Protein AF-0000000085074221 (afdb_homodimer)

Radius of gyration: 28.64 Å; Cα contacts (8 Å, |Δi|>4): 394; chains: 2; bounding box: 50×89×55 Å

Solvent-accessible surface area (backbone atoms only — not comparable to full-atom values): 20482 Å² total; per-residue (Å²): 114,68,69,55,47,44,55,43,38,50,44,45,32,27,64,68,57,41,39,60,82,81,56,76,67,64,79,72,64,76,73,69,67,70,70,65,61,63,64,66,71,70,66,68,81,71,77,74,68,78,68,67,69,50,73,67,48,58,53,42,51,50,51,35,51,52,38,49,50,50,41,52,52,51,51,53,50,47,43,49,49,47,48,40,36,47,51,46,51,50,52,51,49,48,49,41,25,59,41,62,26,32,48,74,44,53,90,50,96,46,37,38,36,37,29,45,74,54,46,90,45,91,70,32,35,43,39,32,36,57,41,70,45,96,84,66,46,80,41,76,41,72,48,84,80,25,57,54,40,73,34,89,82,34,48,60,49,73,66,59,74,64,59,49,26,49,40,47,22,51,48,48,46,53,34,47,53,53,49,60,67,72,103,118,67,68,55,47,45,55,43,38,49,43,44,32,27,64,68,56,40,40,59,82,80,55,76,65,66,78,72,65,74,73,69,66,69,72,66,60,64,64,66,70,71,66,68,83,72,76,74,69,78,68,70,68,50,73,66,46,57,53,42,51,50,52,37,51,52,39,52,50,49,40,53,51,51,52,52,49,48,45,50,49,48,50,40,37,47,52,48,52,49,51,50,50,49,49,41,24,60,41,63,25,33,47,74,45,53,90,50,99,46,37,38,37,37,29,45,74,56,45,92,46,93,70,31,36,42,39,33,34,58,41,70,46,98,85,67,46,81,42,74,44,71,48,85,78,26,58,53,42,71,33,90,83,34,48,59,49,72,66,60,71,65,59,49,27,50,40,48,23,52,47,49,46,53,35,46,54,53,50,61,69,72,101

Secondary structure (DSSP, 8-state):
-HHHHHHHHHHHHHHTTSS-TTS--------THHHHHHHHTTSS----------HHHHHHHHHHHHHHHHHHHHHHHHHHHHHHHHHHHHHHHHHHHHHH-EEEEESSSSEEEEEETT-SSTT-EEEEEEEE-TTS-EEEEE-TT-GGGGSTTTHHHHHS---HHHHHHHHHHHHHHHHHHH-/-HHHHHHHHHHHHHHTTSS-TTS--------THHHHHHHHTTSS----------HHHHHHHHHHHHHHHHHHHHHHHHHHHHHHHHHHHHHHHHHHHHHH-EEEEESSSSEEEEEETT-SSTT-EEEEEEEE-TTS-EEEEE-TT-GGGGSTTTHHHHHS---HHHHHHHHHHHHHHHHHHH-

Organism: Oikopleura dioica (NCBI:txid34765)

Nearest PDB structures (foldseek):
  7b1h-assembly2_E  TM=8.022E-01  e=2.244E-06  Homo sapiens
  4dzo-assembly1_A  TM=7.896E-01  e=8.841E-06  Homo sapiens
  7b1j-assembly1_B  TM=8.383E-01  e=2.037E-05  Homo sapiens
  7b1j-assembly1_A  TM=8.513E-01  e=4.421E-05  Homo sapiens
  7b1h-assembly1_A  TM=8.502E-01  e=6.711E-05  Homo sapiens

Foldseek 3Di:
DVLVVLVVLLVLCVVLVNDPPPPCPPPPPVPPPPPPPVPPPPPDDPPPPCPVCDPVNVVVVVVVVVVNVVVVVVVVVSSVVSNVVSVVVVVVQVCCCVVVQWRWGDPDPFKIWTDGVLDPDPQQIKMWGWDQDPVRDTDIDTDPPGVLCVDPPLVVLVVPPDDPVSSSVSSNVVSVVVSVVVD/DVLVVLVVLLVLCVVLVNDPPPPCPPPPPVPPPPPPPVPPPPPDDPPPPCPVCDPVNVVVVVVVVVVNVVVVVVVVVSSVVSNVVSVVVVVVQVCCCVVVQWRWGDPDPFKIWTDGVLDPDPQQIKMWGWDQDPVRDTDIDTDPPGVLCVDPPLVVLVVVPDDPVSSSVSSNVVSVVVSVVVD

InterPro domains:
  IPR008672 Spindle assembly checkpoint component Mad1 [PTHR23168] (40-136)

Sequence (366 aa):
MKNEELTSEIEKMRLLGAVQEHDNVLSYRMNPSFGRRKRAREENSSEEADNVEAPVDKELKKKLHESNKKIYELEKTNAKIISCVGEKINNFRDAVNEVLGFKVSTNDYNTFNFMSLYAQSSEDVIRFQRQTNEEGERVFEMDPNSKVFQRPGLASVLQECGNLPTIMSKTTIALSTEDTIMLMKNEELTSEIEKMRLLGAVQEHDNVLSYRMNPSFGRRKRAREENSSEEADNVEAPVDKELKKKLHESNKKIYELEKTNAKIISCVGEKINNFRDAVNEVLGFKVSTNDYNTFNFMSLYAQSSEDVIRFQRQTNEEGERVFEMDPNSKVFQRPGLASVLQECGNLPTIMSKTTIALSTEDTIML

Structure (mmCIF, N/CA/C/O backbone):
data_AF-0000000085074221-model_v1
#
loop_
_entity.id
_entity.type
_entity.pdbx_description
1 polymer 'Non-structural maintenance of chromosomes element 4'
#
loop_
_atom_site.group_PDB
_atom_site.id
_atom_site.type_symbol
_atom_site.label_atom_id
_atom_site.label_alt_id
_atom_site.label_comp_id
_atom_site.label_asym_id
_atom_site.label_entity_id
_atom_site.label_seq_id
_atom_site.pdbx_PDB_ins_code
_atom_site.Cartn_x
_atom_site.Cartn_y
_atom_site.Cartn_z
_atom_site.occupancy
_atom_site.B_iso_or_equiv
_atom_site.auth_seq_id
_atom_site.auth_comp_id
_atom_site.auth_asym_id
_atom_site.auth_atom_id
_atom_site.pdbx_PDB_model_num
ATOM 1 N N . MET A 1 1 ? -18.516 15.703 16.516 1 32.62 1 MET A N 1
ATOM 2 C CA . MET A 1 1 ? -18.578 14.586 15.57 1 32.62 1 MET A CA 1
ATOM 3 C C . MET A 1 1 ? -17.391 14.609 14.625 1 32.62 1 MET A C 1
ATOM 5 O O . MET A 1 1 ? -16.781 13.57 14.352 1 32.62 1 MET A O 1
ATOM 9 N N . LYS A 1 2 ? -17.016 15.812 14.258 1 38.59 2 LYS A N 1
ATOM 10 C CA . LYS A 1 2 ? -16 15.992 13.219 1 38.59 2 LYS A CA 1
ATOM 11 C C . LYS A 1 2 ? -14.602 15.727 13.758 1 38.59 2 LYS A C 1
ATOM 13 O O . LYS A 1 2 ? -13.805 15.031 13.117 1 38.59 2 LYS A O 1
ATOM 18 N N . ASN A 1 3 ? -14.297 16.156 15.016 1 39.56 3 ASN A N 1
ATOM 19 C CA . ASN A 1 3 ? -13.016 15.93 15.68 1 39.56 3 ASN A CA 1
ATOM 20 C C . ASN A 1 3 ? -12.758 14.445 15.906 1 39.56 3 ASN A C 1
ATOM 22 O O . ASN A 1 3 ? -11.625 13.984 15.789 1 39.56 3 ASN A O 1
ATOM 26 N N . GLU A 1 4 ? -13.734 13.852 16.125 1 42.06 4 GLU A N 1
ATOM 27 C CA . GLU A 1 4 ? -13.68 12.414 16.359 1 42.06 4 GLU A CA 1
ATOM 28 C C . GLU A 1 4 ? -13.258 11.664 15.102 1 42.06 4 GLU A C 1
ATOM 30 O O . GLU A 1 4 ? -12.516 10.68 15.18 1 42.06 4 GLU A O 1
ATOM 35 N N . GLU A 1 5 ? -13.633 12.242 14.148 1 42.22 5 GLU A N 1
ATOM 36 C CA . GLU A 1 5 ? -13.383 11.57 12.875 1 42.22 5 GLU A CA 1
ATOM 37 C C . GLU A 1 5 ? -11.922 11.68 12.469 1 42.22 5 GLU A C 1
ATOM 39 O O . GLU A 1 5 ? -11.328 10.703 12.008 1 42.22 5 GLU A O 1
ATOM 44 N N . LEU A 1 6 ? -11.391 12.805 12.773 1 44.44 6 LEU A N 1
ATOM 45 C CA . LEU A 1 6 ? -9.977 12.969 12.469 1 44.44 6 LEU A CA 1
ATOM 46 C C . LEU A 1 6 ? -9.117 12.078 13.367 1 44.44 6 LEU A C 1
ATOM 48 O O . LEU A 1 6 ? -8.148 11.477 12.906 1 44.44 6 LEU A O 1
ATOM 52 N N . THR A 1 7 ? -9.43 12.102 14.648 1 45.28 7 THR A N 1
ATOM 53 C CA . THR A 1 7 ? -8.742 11.219 15.586 1 45.28 7 THR A CA 1
ATOM 54 C C . THR A 1 7 ? -8.852 9.766 15.125 1 45.28 7 THR A C 1
ATOM 56 O O . THR A 1 7 ? -7.875 9.016 15.188 1 45.28 7 THR A O 1
ATOM 59 N N . SER A 1 8 ? -9.953 9.578 14.633 1 45.94 8 SER A N 1
ATOM 60 C CA . SER A 1 8 ? -10.195 8.219 14.164 1 45.94 8 SER A CA 1
ATOM 61 C C . SER A 1 8 ? -9.359 7.906 12.93 1 45.94 8 SER A C 1
ATOM 63 O O . SER A 1 8 ? -8.812 6.809 12.805 1 45.94 8 SER A O 1
ATOM 65 N N . GLU A 1 9 ? -9.352 8.82 12.141 1 46.88 9 GLU A N 1
ATOM 66 C CA . GLU A 1 9 ? -8.586 8.602 10.914 1 46.88 9 GLU A CA 1
ATOM 67 C C . GLU A 1 9 ? -7.09 8.531 11.203 1 46.88 9 GLU A C 1
ATOM 69 O O . GLU A 1 9 ? -6.375 7.719 10.609 1 46.88 9 GLU A O 1
ATOM 74 N N . ILE A 1 10 ? -6.582 9.305 12.117 1 48.56 10 ILE A N 1
ATOM 75 C CA . ILE A 1 10 ? -5.219 9.188 12.625 1 48.56 10 ILE A CA 1
ATOM 76 C C . ILE A 1 10 ? -5.027 7.809 13.266 1 48.56 10 ILE A C 1
ATOM 78 O O . ILE A 1 10 ? -3.994 7.164 13.062 1 48.56 10 ILE A O 1
ATOM 82 N N . GLU A 1 11 ? -6.098 7.508 13.914 1 48.62 11 GLU A N 1
ATOM 83 C CA . GLU A 1 11 ? -6.066 6.18 14.523 1 48.62 11 GLU A CA 1
ATOM 84 C C . GLU A 1 11 ? -6.008 5.086 13.461 1 48.62 11 GLU A C 1
ATOM 86 O O . GLU A 1 11 ? -5.293 4.098 13.617 1 48.62 11 GLU A O 1
ATOM 91 N N . LYS A 1 12 ? -6.824 5.398 12.484 1 48.91 12 LYS A N 1
ATOM 92 C CA . LYS A 1 12 ? -6.801 4.441 11.383 1 48.91 12 LYS A CA 1
ATOM 93 C C . LYS A 1 12 ? -5.434 4.418 10.711 1 48.91 12 LYS A C 1
ATOM 95 O O . LYS A 1 12 ? -4.918 3.348 10.375 1 48.91 12 LYS A O 1
ATOM 100 N N . MET A 1 13 ? -4.93 5.48 10.531 1 53.5 13 MET A N 1
ATOM 101 C CA . MET A 1 13 ? -3.578 5.551 9.977 1 53.5 13 MET A CA 1
ATOM 102 C C . MET A 1 13 ? -2.568 4.926 10.938 1 53.5 13 MET A C 1
ATOM 104 O O . MET A 1 13 ? -1.577 4.336 10.5 1 53.5 13 MET A O 1
ATOM 108 N N . ARG A 1 14 ? -2.877 5.156 12.258 1 49 14 ARG A N 1
ATOM 109 C CA . ARG A 1 14 ? -2.111 4.453 13.281 1 49 14 ARG A CA 1
ATOM 110 C C . ARG A 1 14 ? -2.254 2.943 13.133 1 49 14 ARG A C 1
ATOM 112 O O . ARG A 1 14 ? -1.273 2.207 13.266 1 49 14 ARG A O 1
ATOM 119 N N . LEU A 1 15 ? -3.475 2.711 12.906 1 49.62 15 LEU A N 1
ATOM 120 C CA . LEU A 1 15 ? -3.766 1.289 12.766 1 49.62 15 LEU A CA 1
ATOM 121 C C . LEU A 1 15 ? -3.143 0.727 11.492 1 49.62 15 LEU A C 1
ATOM 123 O O . LEU A 1 15 ? -2.736 -0.436 11.461 1 49.62 15 LEU A O 1
ATOM 127 N N . LEU A 1 16 ? -3.201 1.562 10.57 1 48.25 16 LEU A N 1
ATOM 128 C CA . LEU A 1 16 ? -2.561 1.133 9.328 1 48.25 16 LEU A CA 1
ATOM 129 C C . LEU A 1 16 ? -1.041 1.159 9.469 1 48.25 16 LEU A C 1
ATOM 131 O O . LEU A 1 16 ? -0.326 0.687 8.578 1 48.25 16 LEU A O 1
ATOM 135 N N . GLY A 1 17 ? -0.548 1.451 10.773 1 45.12 17 GLY A N 1
ATOM 136 C CA . GLY A 1 17 ? 0.865 1.495 11.117 1 45.12 17 GLY A CA 1
ATOM 137 C C . GLY A 1 17 ? 1.567 2.732 10.594 1 45.12 17 GLY A C 1
ATOM 138 O O . GLY A 1 17 ? 2.799 2.791 10.57 1 45.12 17 GLY A O 1
ATOM 139 N N . ALA A 1 18 ? 0.948 3.551 9.953 1 44.16 18 ALA A N 1
ATOM 140 C CA . ALA A 1 18 ? 1.545 4.742 9.359 1 44.16 18 ALA A CA 1
ATOM 141 C C . ALA A 1 18 ? 1.879 5.777 10.43 1 44.16 18 ALA A C 1
ATOM 143 O O . ALA A 1 18 ? 2.84 6.539 10.289 1 44.16 18 ALA A O 1
ATOM 144 N N . VAL A 1 19 ? 1.149 5.906 11.469 1 42.47 19 VAL A N 1
ATOM 145 C CA . VAL A 1 19 ? 1.409 6.855 12.547 1 42.47 19 VAL A CA 1
ATOM 146 C C . VAL A 1 19 ? 1.62 6.102 13.859 1 42.47 19 VAL A C 1
ATOM 148 O O . VAL A 1 19 ? 0.769 5.309 14.273 1 42.47 19 VAL A O 1
ATOM 151 N N . GLN A 1 20 ? 2.832 5.949 14.242 1 39.03 20 GLN A N 1
ATOM 152 C CA . GLN A 1 20 ? 3.139 5.328 15.523 1 39.03 20 GLN A CA 1
ATOM 153 C C . GLN A 1 20 ? 2.617 6.18 16.688 1 39.03 20 GLN A C 1
ATOM 155 O O . GLN A 1 20 ? 2.418 7.387 16.531 1 39.03 20 GLN A O 1
ATOM 160 N N . GLU A 1 21 ? 2.293 5.402 17.703 1 38.22 21 GLU A N 1
ATOM 161 C CA . GLU A 1 21 ? 1.817 5.934 18.969 1 38.22 21 GLU A CA 1
ATOM 162 C C . GLU A 1 21 ? 2.662 7.117 19.438 1 38.22 21 GLU A C 1
ATOM 164 O O . GLU A 1 21 ? 2.143 8.062 20.031 1 38.22 21 GLU A O 1
ATOM 169 N N . HIS A 1 22 ? 3.947 6.957 19.344 1 34.97 22 HIS A N 1
ATOM 170 C CA . HIS A 1 22 ? 4.73 7.961 20.047 1 34.97 22 HIS A CA 1
ATOM 171 C C . HIS A 1 22 ? 4.648 9.32 19.359 1 34.97 22 HIS A C 1
ATOM 173 O O . HIS A 1 22 ? 5.254 10.289 19.812 1 34.97 22 HIS A O 1
ATOM 179 N N . ASP A 1 23 ? 4.234 9.273 18.156 1 35.28 23 ASP A N 1
ATOM 180 C CA . ASP A 1 23 ? 4.16 10.609 17.578 1 35.28 23 ASP A CA 1
ATOM 181 C C . ASP A 1 23 ? 3.109 11.453 18.281 1 35.28 23 ASP A C 1
ATOM 183 O O . ASP A 1 23 ? 1.971 11.023 18.469 1 35.28 23 ASP A O 1
ATOM 187 N N . ASN A 1 24 ? 3.496 12.312 19.219 1 32.28 24 ASN A N 1
ATOM 188 C CA . ASN A 1 24 ? 2.715 13.305 19.953 1 32.28 24 ASN A CA 1
ATOM 189 C C . ASN A 1 24 ? 1.542 13.812 19.125 1 32.28 24 ASN A C 1
ATOM 191 O O . ASN A 1 24 ? 1.723 14.648 18.234 1 32.28 24 ASN A O 1
ATOM 195 N N . VAL A 1 25 ? 0.707 12.984 18.688 1 36.12 25 VAL A N 1
ATOM 196 C CA . VAL A 1 25 ? -0.561 13.531 18.219 1 36.12 25 VAL A CA 1
ATOM 197 C C . VAL A 1 25 ? -0.979 14.703 19.094 1 36.12 25 VAL A C 1
ATOM 199 O O . VAL A 1 25 ? -1.283 14.523 20.281 1 36.12 25 VAL A O 1
ATOM 202 N N . LEU A 1 26 ? -0.376 15.781 19.016 1 34.44 26 LEU A N 1
ATOM 203 C CA . LEU A 1 26 ? -1.044 16.938 19.609 1 34.44 26 LEU A CA 1
ATOM 204 C C . LEU A 1 26 ? -2.557 16.75 19.609 1 34.44 26 LEU A C 1
ATOM 206 O O . LEU A 1 26 ? -3.139 16.344 18.594 1 34.44 26 LEU A O 1
ATOM 210 N N . SER A 1 27 ? -3.123 16.297 20.688 1 34.75 27 SER A N 1
ATOM 211 C CA . SER A 1 27 ? -4.543 16.547 20.891 1 34.75 27 SER A CA 1
ATOM 212 C C . SER A 1 27 ? -4.996 17.797 20.141 1 34.75 27 SER A C 1
ATOM 214 O O . SER A 1 27 ? -4.66 18.922 20.516 1 34.75 27 SER A O 1
ATOM 216 N N . TYR A 1 28 ? -4.891 17.781 18.906 1 36.06 28 TYR A N 1
ATOM 217 C CA . TYR A 1 28 ? -5.523 18.844 18.141 1 36.06 28 TYR A CA 1
ATOM 218 C C . TYR A 1 28 ? -6.953 19.094 18.625 1 36.06 28 TYR A C 1
ATOM 220 O O . TYR A 1 28 ? -7.875 18.375 18.219 1 36.06 28 TYR A O 1
ATOM 228 N N . ARG A 1 29 ? -7.117 19.328 19.875 1 33.25 29 ARG A N 1
ATOM 229 C CA . ARG A 1 29 ? -8.414 19.891 20.234 1 33.25 29 ARG A CA 1
ATOM 230 C C . ARG A 1 29 ? -8.703 21.156 19.422 1 33.25 29 ARG A C 1
ATOM 232 O O . ARG A 1 29 ? -7.93 22.125 19.469 1 33.25 29 ARG A O 1
ATOM 239 N N . MET A 1 30 ? -9.125 21.031 18.188 1 34.44 30 MET A N 1
ATOM 240 C CA . MET A 1 30 ? -9.703 22.25 17.625 1 34.44 30 MET A CA 1
ATOM 241 C C . MET A 1 30 ? -10.359 23.094 18.703 1 34.44 30 MET A C 1
ATOM 243 O O . MET A 1 30 ? -11.211 22.609 19.453 1 34.44 30 MET A O 1
ATOM 247 N N . ASN A 1 31 ? -9.844 23.969 19.344 1 32.59 31 ASN A N 1
ATOM 248 C CA . ASN A 1 31 ? -10.484 24.906 20.25 1 32.59 31 ASN A CA 1
ATOM 249 C C . ASN A 1 31 ? -11.758 25.5 19.656 1 32.59 31 ASN A C 1
ATOM 251 O O . ASN A 1 31 ? -11.703 26.266 18.703 1 32.59 31 ASN A O 1
ATOM 255 N N . PRO A 1 32 ? -12.922 24.906 19.75 1 32.66 32 PRO A N 1
ATOM 256 C CA . PRO A 1 32 ? -14.211 25.484 19.359 1 32.66 32 PRO A CA 1
ATOM 257 C C . PRO A 1 32 ? -14.383 26.922 19.859 1 32.66 32 PRO A C 1
ATOM 259 O O . PRO A 1 32 ? -15.391 27.562 19.547 1 32.66 32 PRO A O 1
ATOM 262 N N . SER A 1 33 ? -13.695 27.344 20.828 1 33.31 33 SER A N 1
ATOM 263 C CA . SER A 1 33 ? -14.07 28.578 21.5 1 33.31 33 SER A CA 1
ATOM 264 C C . SER A 1 33 ? -13.984 29.766 20.547 1 33.31 33 SER A C 1
ATOM 266 O O . SER A 1 33 ? -14.258 30.906 20.953 1 33.31 33 SER A O 1
ATOM 268 N N . PHE A 1 34 ? -13.43 29.688 19.375 1 35 34 PHE A N 1
ATOM 269 C CA . PHE A 1 34 ? -13.344 30.984 18.703 1 35 34 PHE A CA 1
ATOM 270 C C . PHE A 1 34 ? -14.703 31.422 18.188 1 35 34 PHE A C 1
ATOM 272 O O . PHE A 1 34 ? -14.93 32.594 17.938 1 35 34 PHE A O 1
ATOM 279 N N . GLY A 1 35 ? -15.586 30.453 17.812 1 32.97 35 GLY A N 1
ATOM 280 C CA . GLY A 1 35 ? -16.781 30.984 17.203 1 32.97 35 GLY A CA 1
ATOM 281 C C . GLY A 1 35 ? -17.641 31.781 18.172 1 32.97 35 GLY A C 1
ATOM 282 O O . GLY A 1 35 ? -18.297 32.75 17.797 1 32.97 35 GLY A O 1
ATOM 283 N N . ARG A 1 36 ? -17.797 31.156 19.359 1 34.47 36 ARG A N 1
ATOM 284 C CA . ARG A 1 36 ? -18.938 31.641 20.125 1 34.47 36 ARG A CA 1
ATOM 285 C C . ARG A 1 36 ? -18.609 32.938 20.844 1 34.47 36 ARG A C 1
ATOM 287 O O . ARG A 1 36 ? -19.5 33.594 21.406 1 34.47 36 ARG A O 1
ATOM 294 N N . ARG A 1 37 ? -17.344 33.188 20.969 1 34.47 37 ARG A N 1
ATOM 295 C CA . ARG A 1 37 ? -17.219 34.312 21.906 1 34.47 37 ARG A CA 1
ATOM 296 C C . ARG A 1 37 ? -17.5 35.656 21.219 1 34.47 37 ARG A C 1
ATOM 298 O O . ARG A 1 37 ? -17.422 36.688 21.859 1 34.47 37 ARG A O 1
ATOM 305 N N . LYS A 1 38 ? -17.734 35.594 19.906 1 37.16 38 LYS A N 1
ATOM 306 C CA . LYS A 1 38 ? -17.922 36.938 19.391 1 37.16 38 LYS A CA 1
ATOM 307 C C . LYS A 1 38 ? -19.281 37.5 19.828 1 37.16 38 LYS A C 1
ATOM 309 O O . LYS A 1 38 ? -19.5 38.719 19.766 1 37.16 38 LYS A O 1
ATOM 314 N N . ARG A 1 39 ? -20.281 36.594 20.062 1 33.84 39 ARG A N 1
ATOM 315 C CA . ARG A 1 39 ? -21.594 37.25 20.109 1 33.84 39 ARG A CA 1
ATOM 316 C C . ARG A 1 39 ? -21.75 38.062 21.391 1 33.84 39 ARG A C 1
ATOM 318 O O . ARG A 1 39 ? -22.453 39.062 21.422 1 33.84 39 ARG A O 1
ATOM 325 N N . ALA A 1 40 ? -21.188 37.5 22.469 1 34.16 40 ALA A N 1
ATOM 326 C CA . ALA A 1 40 ? -21.781 38 23.703 1 34.16 40 ALA A CA 1
ATOM 327 C C . ALA A 1 40 ? -21.281 39.406 24.016 1 34.16 40 ALA A C 1
ATOM 329 O O . ALA A 1 40 ? -21.953 40.156 24.719 1 34.16 40 ALA A O 1
ATOM 330 N N . ARG A 1 41 ? -20.031 39.656 23.625 1 34.34 41 ARG A N 1
ATOM 331 C CA . ARG A 1 41 ? -19.594 40.906 24.281 1 34.34 41 ARG A CA 1
ATOM 332 C C . ARG A 1 41 ? -20.141 42.125 23.547 1 34.34 41 ARG A C 1
ATOM 334 O O . ARG A 1 41 ? -19.875 43.25 23.938 1 34.34 41 ARG A O 1
ATOM 341 N N . GLU A 1 42 ? -20.828 41.875 22.359 1 37.34 42 GLU A N 1
ATOM 342 C CA . GLU A 1 42 ? -21.25 43.125 21.688 1 37.34 42 GLU A CA 1
ATOM 343 C C . GLU A 1 42 ? -22.281 43.875 22.516 1 37.34 42 GLU A C 1
ATOM 345 O O . GLU A 1 42 ? -22.656 45 22.188 1 37.34 42 GLU A O 1
ATOM 350 N N . GLU A 1 43 ? -23.016 43.094 23.406 1 34.72 43 GLU A N 1
ATOM 351 C CA . GLU A 1 43 ? -24.219 43.844 23.812 1 34.72 43 GLU A CA 1
ATOM 352 C C . GLU A 1 43 ? -23.891 45 24.75 1 34.72 43 GLU A C 1
ATOM 354 O O . GLU A 1 43 ? -24.609 46 24.797 1 34.72 43 GLU A O 1
ATOM 359 N N . ASN A 1 44 ? -23.234 44.656 25.906 1 35.34 44 ASN A N 1
ATOM 360 C CA . ASN A 1 44 ? -23.609 45.562 26.984 1 35.34 44 ASN A CA 1
ATOM 361 C C . ASN A 1 44 ? -22.984 46.969 26.812 1 35.34 44 ASN A C 1
ATOM 363 O O . ASN A 1 44 ? -23.438 47.938 27.422 1 35.34 44 ASN A O 1
ATOM 367 N N . SER A 1 45 ? -21.594 47.125 26.859 1 35.34 45 SER A N 1
ATOM 368 C CA . SER A 1 45 ? -21.125 48.375 27.453 1 35.34 45 SER A CA 1
ATOM 369 C C . SER A 1 45 ? -21.359 49.531 26.5 1 35.34 45 SER A C 1
ATOM 371 O O . SER A 1 45 ? -20.828 49.562 25.391 1 35.34 45 SER A O 1
ATOM 373 N N . SER A 1 46 ? -22.5 50.156 26.391 1 36.47 46 SER A N 1
ATOM 374 C CA . SER A 1 46 ? -22.922 51.438 25.844 1 36.47 46 SER A CA 1
ATOM 375 C C . SER A 1 46 ? -21.891 52.531 26.125 1 36.47 46 SER A C 1
ATOM 377 O O . SER A 1 46 ? -22.062 53.688 25.672 1 36.47 46 SER A O 1
ATOM 379 N N . GLU A 1 47 ? -21.281 52.562 27.391 1 37.88 47 GLU A N 1
ATOM 380 C CA . GLU A 1 47 ? -20.516 53.781 27.594 1 37.88 47 GLU A CA 1
ATOM 381 C C . GLU A 1 47 ? -19.391 53.906 26.578 1 37.88 47 GLU A C 1
ATOM 383 O O . GLU A 1 47 ? -18.547 53 26.453 1 37.88 47 GLU A O 1
ATOM 388 N N . GLU A 1 48 ? -19.578 54.531 25.422 1 38.34 48 GLU A N 1
ATOM 389 C CA . GLU A 1 48 ? -18.766 55.031 24.328 1 38.34 48 GLU A CA 1
ATOM 390 C C . GLU A 1 48 ? -17.453 55.625 24.844 1 38.34 48 GLU A C 1
ATOM 392 O O . GLU A 1 48 ? -17.328 56.844 25.047 1 38.34 48 GLU A O 1
ATOM 397 N N . ALA A 1 49 ? -17 55.406 26.141 1 40.88 49 ALA A N 1
ATOM 398 C CA . ALA A 1 49 ? -15.641 55.938 26.281 1 40.88 49 ALA A CA 1
ATOM 399 C C . ALA A 1 49 ? -14.766 55.5 25.109 1 40.88 49 ALA A C 1
ATOM 401 O O . ALA A 1 49 ? -14.75 54.344 24.719 1 40.88 49 ALA A O 1
ATOM 402 N N . ASP A 1 50 ? -14.664 56.406 24.062 1 39.16 50 ASP A N 1
ATOM 403 C CA . ASP A 1 50 ? -13.711 56.5 22.969 1 39.16 50 ASP A CA 1
ATOM 404 C C . ASP A 1 50 ? -12.383 55.844 23.312 1 39.16 50 ASP A C 1
ATOM 406 O O . ASP A 1 50 ? -11.469 56.5 23.828 1 39.16 50 ASP A O 1
ATOM 410 N N . ASN A 1 51 ? -12.336 55 24.344 1 41.06 51 ASN A N 1
ATOM 411 C CA . ASN A 1 51 ? -11.031 54.344 24.391 1 41.06 51 ASN A CA 1
ATOM 412 C C . ASN A 1 51 ? -10.562 53.938 23 1 41.06 51 ASN A C 1
ATOM 414 O O . ASN A 1 51 ? -11.172 53.062 22.375 1 41.06 51 ASN A O 1
ATOM 418 N N . VAL A 1 52 ? -10.141 54.875 22.109 1 46.22 52 VAL A N 1
ATOM 419 C CA . VAL A 1 52 ? -9.328 54.75 20.906 1 46.22 52 VAL A CA 1
ATOM 420 C C . VAL A 1 52 ? -8.547 53.438 20.922 1 46.22 52 VAL A C 1
ATOM 422 O O . VAL A 1 52 ? -7.66 53.25 21.766 1 46.22 52 VAL A O 1
ATOM 425 N N . GLU A 1 53 ? -9.148 52.312 20.969 1 53.12 53 GLU A N 1
ATOM 426 C CA . GLU A 1 53 ? -8.352 51.125 20.719 1 53.12 53 GLU A CA 1
ATOM 427 C C . GLU A 1 53 ? -7.105 51.469 19.906 1 53.12 53 GLU A C 1
ATOM 429 O O . GLU A 1 53 ? -7.203 52.031 18.812 1 53.12 53 GLU A O 1
ATOM 434 N N . ALA A 1 54 ? -6.09 51.781 20.547 1 59.62 54 ALA A N 1
ATOM 435 C CA . ALA A 1 54 ? -4.82 52.188 19.922 1 59.62 54 ALA A CA 1
ATOM 436 C C . ALA A 1 54 ? -4.57 51.375 18.641 1 59.62 54 ALA A C 1
ATOM 438 O O . ALA A 1 54 ? -5 50.25 18.516 1 59.62 54 ALA A O 1
ATOM 439 N N . PRO A 1 55 ? -4.449 52.094 17.422 1 64.69 55 PRO A N 1
ATOM 440 C CA . PRO A 1 55 ? -4.121 51.531 16.109 1 64.69 55 PRO A CA 1
ATOM 441 C C . PRO A 1 55 ? -3.34 50.219 16.219 1 64.69 55 PRO A C 1
ATOM 443 O O . PRO A 1 55 ? -3.531 49.312 15.414 1 64.69 55 PRO A O 1
ATOM 446 N N . VAL A 1 56 ? -2.559 50.125 17.328 1 68.56 56 VAL A N 1
ATOM 447 C CA . VAL A 1 56 ? -1.719 48.938 17.516 1 68.56 56 VAL A CA 1
ATOM 448 C C . VAL A 1 56 ? -2.592 47.75 17.859 1 68.56 56 VAL A C 1
ATOM 450 O O . VAL A 1 56 ? -2.352 46.625 17.375 1 68.56 56 VAL A O 1
ATOM 453 N N . ASP A 1 57 ? -3.801 48.062 18.5 1 75.12 57 ASP A N 1
ATOM 454 C CA . ASP A 1 57 ? -4.68 46.969 18.953 1 75.12 57 ASP A CA 1
ATOM 455 C C . ASP A 1 57 ? -5.43 46.375 17.766 1 75.12 57 ASP A C 1
ATOM 457 O O . ASP A 1 57 ? -5.566 45.156 17.688 1 75.12 57 ASP A O 1
ATOM 461 N N . LYS A 1 58 ? -5.746 47.25 16.828 1 79.81 58 LYS A N 1
ATOM 462 C CA . LYS A 1 58 ? -6.48 46.781 15.672 1 79.81 58 LYS A CA 1
ATOM 463 C C . LYS A 1 58 ? -5.594 45.906 14.789 1 79.81 58 LYS A C 1
ATOM 465 O O . LYS A 1 58 ? -6.035 44.875 14.273 1 79.81 58 LYS A O 1
ATOM 470 N N . GLU A 1 59 ? -4.344 46.281 14.672 1 83 59 GLU A N 1
ATOM 471 C CA . GLU A 1 59 ? -3.406 45.531 13.844 1 83 59 GLU A CA 1
ATOM 472 C C . GLU A 1 59 ? -3.104 44.156 14.461 1 83 59 GLU A C 1
ATOM 474 O O . GLU A 1 59 ? -3.027 43.156 13.75 1 83 59 GLU A O 1
ATOM 479 N N . LEU A 1 60 ? -2.98 44.094 15.773 1 82.62 60 LEU A N 1
ATOM 480 C CA . LEU A 1 60 ? -2.68 42.844 16.469 1 82.62 60 LEU A CA 1
ATOM 481 C C . LEU A 1 60 ? -3.863 41.906 16.406 1 82.62 60 LEU A C 1
ATOM 483 O O . LEU A 1 60 ? -3.682 40.688 16.25 1 82.62 60 LEU A O 1
ATOM 487 N N . LYS A 1 61 ? -5.031 42.469 16.5 1 82.94 61 LYS A N 1
ATOM 488 C CA . LYS A 1 61 ? -6.234 41.656 16.406 1 82.94 61 LYS A CA 1
ATOM 489 C C . LYS A 1 61 ? -6.375 41.062 15 1 82.94 61 LYS A C 1
ATOM 491 O O . LYS A 1 61 ? -6.77 39.906 14.852 1 82.94 61 LYS A O 1
ATOM 496 N N . LYS A 1 62 ? -6.047 41.812 14.016 1 86.44 62 LYS A N 1
ATOM 497 C CA . LYS A 1 62 ? -6.086 41.344 12.641 1 86.44 62 LYS A CA 1
ATOM 498 C C . LYS A 1 62 ? -5.086 40.219 12.43 1 86.44 62 LYS A C 1
ATOM 500 O O . LYS A 1 62 ? -5.414 39.188 11.805 1 86.44 62 LYS A O 1
ATOM 505 N N . LYS A 1 63 ? -3.928 40.375 12.914 1 86.75 63 LYS A N 1
ATOM 506 C CA . LYS A 1 63 ? -2.896 39.344 12.789 1 86.75 63 LYS A CA 1
ATOM 507 C C . LYS A 1 63 ? -3.303 38.062 13.508 1 86.75 63 LYS A C 1
ATOM 509 O O . LYS A 1 63 ? -3.047 36.969 13.023 1 86.75 63 LYS A O 1
ATOM 514 N N . LEU A 1 64 ? -3.906 38.25 14.648 1 87.06 64 LEU A N 1
ATOM 515 C CA . LEU A 1 64 ? -4.387 37.094 15.414 1 87.06 64 LEU A CA 1
ATOM 516 C C . LEU A 1 64 ? -5.465 36.344 14.648 1 87.06 64 LEU A C 1
ATOM 518 O O . LEU A 1 64 ? -5.48 35.094 14.641 1 87.06 64 LEU A O 1
ATOM 522 N N . HIS A 1 65 ? -6.344 37.125 14.078 1 87.31 65 HIS A N 1
ATOM 523 C CA . HIS A 1 65 ? -7.387 36.5 13.258 1 87.31 65 HIS A CA 1
ATOM 524 C C . HIS A 1 65 ? -6.793 35.75 12.078 1 87.31 65 HIS A C 1
ATOM 526 O O . HIS A 1 65 ? -7.211 34.625 11.789 1 87.31 65 HIS A O 1
ATOM 532 N N . GLU A 1 66 ? -5.797 36.281 11.461 1 87.75 66 GLU A N 1
ATOM 533 C CA . GLU A 1 66 ? -5.141 35.625 10.328 1 87.75 66 GLU A CA 1
ATOM 534 C C . GLU A 1 66 ? -4.422 34.375 10.758 1 87.75 66 GLU A C 1
ATOM 536 O O . GLU A 1 66 ? -4.453 33.344 10.047 1 87.75 66 GLU A O 1
ATOM 541 N N . SER A 1 67 ? -3.771 34.375 11.891 1 87.19 67 SER A N 1
ATOM 542 C CA . SER A 1 67 ? -3.068 33.219 12.406 1 87.19 67 SER A CA 1
ATOM 543 C C . SER A 1 67 ? -4.043 32.094 12.75 1 87.19 67 SER A C 1
ATOM 545 O O . SER A 1 67 ? -3.781 30.922 12.453 1 87.19 67 SER A O 1
ATOM 547 N N . ASN A 1 68 ? -5.176 32.531 13.312 1 83.94 68 ASN A N 1
ATOM 548 C CA . ASN A 1 68 ? -6.195 31.531 13.648 1 83.94 68 ASN A CA 1
ATOM 549 C C . ASN A 1 68 ? -6.797 30.891 12.398 1 83.94 68 ASN A C 1
ATOM 551 O O . ASN A 1 68 ? -7.086 29.703 12.383 1 83.94 68 ASN A O 1
ATOM 555 N N . LYS A 1 69 ? -6.969 31.672 11.414 1 85.56 69 LYS A N 1
ATOM 556 C CA . LYS A 1 69 ? -7.453 31.156 10.133 1 85.56 69 LYS A CA 1
ATOM 557 C C . LYS A 1 69 ? -6.465 30.156 9.531 1 85.56 69 LYS A C 1
ATOM 559 O O . LYS A 1 69 ? -6.867 29.109 9.008 1 85.56 69 LYS A O 1
ATOM 564 N N . LYS A 1 70 ? -5.227 30.438 9.617 1 82.94 70 LYS A N 1
ATOM 565 C CA . LYS A 1 70 ? -4.195 29.562 9.094 1 82.94 70 LYS A CA 1
ATOM 566 C C . LYS A 1 70 ? -4.164 28.234 9.859 1 82.94 70 LYS A C 1
ATOM 568 O O . LYS A 1 70 ? -3.982 27.172 9.266 1 82.94 70 LYS A O 1
ATOM 573 N N . ILE A 1 71 ? -4.34 28.297 11.141 1 81.56 71 ILE A N 1
ATOM 574 C CA . ILE A 1 71 ? -4.383 27.109 11.977 1 81.56 71 ILE A CA 1
ATOM 575 C C . ILE A 1 71 ? -5.547 26.219 11.539 1 81.56 71 ILE A C 1
ATOM 577 O O . ILE A 1 71 ? -5.379 25.016 11.359 1 81.56 71 ILE A O 1
ATOM 581 N N . TYR A 1 72 ? -6.672 26.891 11.32 1 80.19 72 TYR A N 1
ATOM 582 C CA . TYR A 1 72 ? -7.863 26.172 10.891 1 80.19 72 TYR A CA 1
ATOM 583 C C . TYR A 1 72 ? -7.633 25.5 9.539 1 80.19 72 TYR A C 1
ATOM 585 O O . TYR A 1 72 ? -7.973 24.328 9.359 1 80.19 72 TYR A O 1
ATOM 593 N N . GLU A 1 73 ? -7.016 26.141 8.656 1 77.69 73 GLU A N 1
ATOM 594 C CA . GLU A 1 73 ? -6.746 25.609 7.32 1 77.69 73 GLU A CA 1
ATOM 595 C C . GLU A 1 73 ? -5.766 24.438 7.379 1 77.69 73 GLU A C 1
ATOM 597 O O . GLU A 1 73 ? -5.945 23.438 6.684 1 77.69 73 GLU A O 1
ATOM 602 N N . LEU A 1 74 ? -4.781 24.578 8.25 1 75.88 74 LEU A N 1
ATOM 603 C CA . LEU A 1 74 ? -3.773 23.531 8.383 1 75.88 74 LEU A CA 1
ATOM 604 C C . LEU A 1 74 ? -4.375 22.266 9.008 1 75.88 74 LEU A C 1
ATOM 606 O O . LEU A 1 74 ? -4.059 21.156 8.594 1 75.88 74 LEU A O 1
ATOM 610 N N . GLU A 1 75 ? -5.246 22.453 9.891 1 74.81 75 GLU A N 1
ATOM 611 C CA . GLU A 1 75 ? -5.926 21.328 10.516 1 74.81 75 GLU A CA 1
ATOM 612 C C . GLU A 1 75 ? -6.828 20.609 9.516 1 74.81 75 GLU A C 1
ATOM 614 O O . GLU A 1 75 ? -6.863 19.375 9.484 1 74.81 75 GLU A O 1
ATOM 619 N N . LYS A 1 76 ? -7.512 21.406 8.758 1 73.69 76 LYS A N 1
ATOM 620 C CA . LYS A 1 76 ? -8.391 20.844 7.734 1 73.69 76 LYS A CA 1
ATOM 621 C C . LYS A 1 76 ? -7.586 20.094 6.688 1 73.69 76 LYS A C 1
ATOM 623 O O . LYS A 1 76 ? -7.973 19 6.273 1 73.69 76 LYS A O 1
ATOM 628 N N . THR A 1 77 ? -6.531 20.688 6.316 1 68.5 77 THR A N 1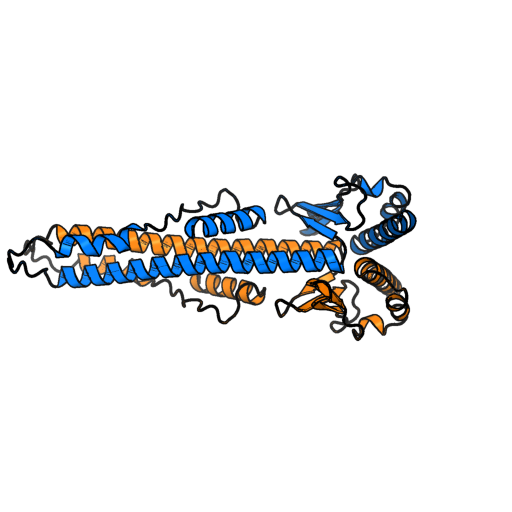
ATOM 629 C CA . THR A 1 77 ? -5.668 20.047 5.328 1 68.5 77 THR A CA 1
ATOM 630 C C . THR A 1 77 ? -5.078 18.75 5.875 1 68.5 77 THR A C 1
ATOM 632 O O . THR A 1 77 ? -5.031 17.734 5.176 1 68.5 77 THR A O 1
ATOM 635 N N . ASN A 1 78 ? -4.664 18.766 7.113 1 70.12 78 ASN A N 1
ATOM 636 C CA . ASN A 1 78 ? -4.125 17.578 7.758 1 70.12 78 ASN A CA 1
ATOM 637 C C . ASN A 1 78 ? -5.156 16.453 7.801 1 70.12 78 ASN A C 1
ATOM 639 O O . ASN A 1 78 ? -4.84 15.305 7.504 1 70.12 78 ASN A O 1
ATOM 643 N N . ALA A 1 79 ? -6.262 16.844 8.07 1 69.81 79 ALA A N 1
ATOM 644 C CA . ALA A 1 79 ? -7.344 15.867 8.141 1 69.81 79 ALA A CA 1
ATOM 645 C C . ALA A 1 79 ? -7.625 15.258 6.766 1 69.81 79 ALA A C 1
ATOM 647 O O . ALA A 1 79 ? -7.84 14.055 6.648 1 69.81 79 ALA A O 1
ATOM 648 N N . LYS A 1 80 ? -7.602 16.109 5.809 1 73 80 LYS A N 1
ATOM 649 C CA . LYS A 1 80 ? -7.844 15.641 4.445 1 73 80 LYS A CA 1
ATOM 650 C C . LYS A 1 80 ? -6.727 14.711 3.973 1 73 80 LYS A C 1
ATOM 652 O O . LYS A 1 80 ? -6.988 13.688 3.338 1 73 80 LYS A O 1
ATOM 657 N N . ILE A 1 81 ? -5.559 15.008 4.281 1 70.06 81 ILE A N 1
ATOM 658 C CA . ILE A 1 81 ? -4.41 14.203 3.879 1 70.06 81 ILE A CA 1
ATOM 659 C C . ILE A 1 81 ? -4.492 12.828 4.535 1 70.06 81 ILE A C 1
ATOM 661 O O . ILE A 1 81 ? -4.371 11.805 3.859 1 70.06 81 ILE A O 1
ATOM 665 N N . ILE A 1 82 ? -4.785 12.906 5.719 1 70.31 82 ILE A N 1
ATOM 666 C CA . ILE A 1 82 ? -4.82 11.656 6.465 1 70.31 82 ILE A CA 1
ATOM 667 C C . ILE A 1 82 ? -5.895 10.742 5.883 1 70.31 82 ILE A C 1
ATOM 669 O O . ILE A 1 82 ? -5.648 9.547 5.668 1 70.31 82 ILE A O 1
ATOM 673 N N . SER A 1 83 ? -7.047 11.234 5.562 1 75.69 83 SER A N 1
ATOM 674 C CA . SER A 1 83 ? -8.156 10.445 5.031 1 75.69 83 SER A CA 1
ATOM 675 C C . SER A 1 83 ? -7.848 9.938 3.627 1 75.69 83 SER A C 1
ATOM 677 O O . SER A 1 83 ? -8.07 8.766 3.322 1 75.69 83 SER A O 1
ATOM 679 N N . CYS A 1 84 ? -7.312 10.719 2.811 1 74.38 84 CYS A N 1
ATOM 680 C CA . CYS A 1 84 ? -7.012 10.375 1.425 1 74.38 84 CYS A CA 1
ATOM 681 C C . CYS A 1 84 ? -5.941 9.289 1.351 1 74.38 84 CYS A C 1
ATOM 683 O O . CYS A 1 84 ? -6.086 8.32 0.609 1 74.38 84 CYS A O 1
ATOM 685 N N . VAL A 1 85 ? -5 9.516 2.211 1 74.19 85 VAL A N 1
ATOM 686 C CA . VAL A 1 85 ? -3.912 8.539 2.234 1 74.19 85 VAL A CA 1
ATOM 687 C C . VAL A 1 85 ? -4.441 7.191 2.711 1 74.19 85 VAL A C 1
ATOM 689 O O . VAL A 1 85 ? -4.125 6.152 2.123 1 74.19 85 VAL A O 1
ATOM 692 N N . GLY A 1 86 ? -5.191 7.18 3.68 1 76.56 86 GLY A N 1
ATOM 693 C CA . GLY A 1 86 ? -5.793 5.949 4.176 1 76.56 86 GLY A CA 1
ATOM 694 C C . GLY A 1 86 ? -6.605 5.219 3.121 1 76.56 86 GLY A C 1
ATOM 695 O O . GLY A 1 86 ? -6.473 4 2.965 1 76.56 86 GLY A O 1
ATOM 696 N N . GLU A 1 87 ? -7.367 5.996 2.406 1 79.25 87 GLU A N 1
ATOM 697 C CA . GLU A 1 87 ? -8.195 5.422 1.351 1 79.25 87 GLU A CA 1
ATOM 698 C C . GLU A 1 87 ? -7.344 4.805 0.247 1 79.25 87 GLU A C 1
ATOM 700 O O . GLU A 1 87 ? -7.648 3.719 -0.247 1 79.25 87 GLU A O 1
ATOM 705 N N . LYS A 1 88 ? -6.285 5.465 -0.108 1 80.62 88 LYS A N 1
ATOM 706 C CA . LYS A 1 88 ? -5.418 4.992 -1.184 1 80.62 88 LYS A CA 1
ATOM 707 C C . LYS A 1 88 ? -4.668 3.73 -0.771 1 80.62 88 LYS A C 1
ATOM 709 O O . LYS A 1 88 ? -4.539 2.791 -1.56 1 80.62 88 LYS A O 1
ATOM 714 N N . ILE A 1 89 ? -4.27 3.67 0.454 1 82.88 89 ILE A N 1
ATOM 715 C CA . ILE A 1 89 ? -3.58 2.49 0.965 1 82.88 89 ILE A CA 1
ATOM 716 C C . ILE A 1 89 ? -4.543 1.304 0.999 1 82.88 89 ILE A C 1
ATOM 718 O O . ILE A 1 89 ? -4.188 0.196 0.591 1 82.88 89 ILE A O 1
ATOM 722 N N . ASN A 1 90 ? -5.723 1.595 1.452 1 84.94 90 ASN A N 1
ATOM 723 C CA . ASN A 1 90 ? -6.727 0.538 1.502 1 84.94 90 ASN A CA 1
ATOM 724 C C . ASN A 1 90 ? -7.059 0.014 0.108 1 84.94 90 ASN A C 1
ATOM 726 O O . ASN A 1 90 ? -7.219 -1.191 -0.085 1 84.94 90 ASN A O 1
ATOM 730 N N . ASN A 1 91 ? -7.156 0.932 -0.804 1 87.38 91 ASN A N 1
ATOM 731 C CA . ASN A 1 91 ? -7.414 0.544 -2.188 1 87.38 91 ASN A CA 1
ATOM 732 C C . ASN A 1 91 ? -6.293 -0.333 -2.74 1 87.38 91 ASN A C 1
ATOM 734 O O . ASN A 1 91 ? -6.555 -1.321 -3.428 1 87.38 91 ASN A O 1
ATOM 738 N N . PHE A 1 92 ? -5.102 -0.005 -2.408 1 89.25 92 PHE A N 1
ATOM 739 C CA . PHE A 1 92 ? -3.934 -0.785 -2.807 1 89.25 92 PHE A CA 1
ATOM 740 C C . PHE A 1 92 ? -3.977 -2.176 -2.188 1 89.25 92 PHE A C 1
ATOM 742 O O . PHE A 1 92 ? -3.73 -3.174 -2.869 1 89.25 92 PHE A O 1
ATOM 749 N N . ARG A 1 93 ? -4.254 -2.252 -0.997 1 91.56 93 ARG A N 1
ATOM 750 C CA . ARG A 1 93 ? -4.352 -3.521 -0.284 1 91.56 93 ARG A CA 1
ATOM 751 C C . ARG A 1 93 ? -5.441 -4.402 -0.884 1 91.56 93 ARG A C 1
ATOM 753 O O . ARG A 1 93 ? -5.246 -5.609 -1.053 1 91.56 93 ARG A O 1
ATOM 760 N N . ASP A 1 94 ? -6.527 -3.748 -1.219 1 92.62 94 ASP A N 1
ATOM 761 C CA . ASP A 1 94 ? -7.625 -4.473 -1.854 1 92.62 94 ASP A CA 1
ATOM 762 C C . ASP A 1 94 ? -7.195 -5.043 -3.205 1 92.62 94 ASP A C 1
ATOM 764 O O . ASP A 1 94 ? -7.543 -6.176 -3.543 1 92.62 94 ASP A O 1
ATOM 768 N N . ALA A 1 95 ? -6.438 -4.277 -3.928 1 94.19 95 ALA A N 1
ATOM 769 C CA . ALA A 1 95 ? -5.953 -4.719 -5.234 1 94.19 95 ALA A CA 1
ATOM 770 C C . ALA A 1 95 ? -5.039 -5.93 -5.102 1 94.19 95 ALA A C 1
ATOM 772 O O . ALA A 1 95 ? -5.211 -6.926 -5.805 1 94.19 95 ALA A O 1
ATOM 773 N N . VAL A 1 96 ? -4.168 -5.867 -4.125 1 96.69 96 VAL A N 1
ATOM 774 C CA . VAL A 1 96 ? -3.232 -6.965 -3.9 1 96.69 96 VAL A CA 1
ATOM 775 C C . VAL A 1 96 ? -3.992 -8.203 -3.428 1 96.69 96 VAL A C 1
ATOM 777 O O . VAL A 1 96 ? -3.734 -9.312 -3.896 1 96.69 96 VAL A O 1
ATOM 780 N N . ASN A 1 97 ? -4.926 -7.988 -2.602 1 96.62 97 ASN A N 1
ATOM 781 C CA . ASN A 1 97 ? -5.719 -9.094 -2.074 1 96.62 97 ASN A CA 1
ATOM 782 C C . ASN A 1 97 ? -6.531 -9.773 -3.174 1 96.62 97 ASN A C 1
ATOM 784 O O . ASN A 1 97 ? -6.527 -11 -3.285 1 96.62 97 ASN A O 1
ATOM 788 N N . GLU A 1 98 ? -7.164 -9.023 -3.953 1 95.75 98 GLU A N 1
ATOM 789 C CA . GLU A 1 98 ? -8.055 -9.578 -4.973 1 95.75 98 GLU A CA 1
ATOM 790 C C . GLU A 1 98 ? -7.262 -10.133 -6.152 1 95.75 98 GLU A C 1
ATOM 792 O O . GLU A 1 98 ? -7.598 -11.195 -6.688 1 95.75 98 GLU A O 1
ATOM 797 N N . VAL A 1 99 ? -6.207 -9.516 -6.574 1 96.56 99 VAL A N 1
ATOM 798 C CA . VAL A 1 99 ? -5.488 -9.852 -7.801 1 96.56 99 VAL A CA 1
ATOM 799 C C . VAL A 1 99 ? -4.453 -10.93 -7.512 1 96.56 99 VAL A C 1
ATOM 801 O O . VAL A 1 99 ? -4.305 -11.883 -8.289 1 96.56 99 VAL A O 1
ATOM 804 N N . LEU A 1 100 ? -3.748 -10.82 -6.371 1 97.62 100 LEU A N 1
ATOM 805 C CA . LEU A 1 100 ? -2.648 -11.734 -6.086 1 97.62 100 LEU A CA 1
ATOM 806 C C . LEU A 1 100 ? -3.059 -12.773 -5.043 1 97.62 100 LEU A C 1
ATOM 808 O O . LEU A 1 100 ? -2.387 -13.789 -4.875 1 97.62 100 LEU A O 1
ATOM 812 N N . GLY A 1 101 ? -4.195 -12.469 -4.324 1 96.88 101 GLY A N 1
ATOM 813 C CA . GLY A 1 101 ? -4.785 -13.492 -3.477 1 96.88 101 GLY A CA 1
ATOM 814 C C . GLY A 1 101 ? -4.223 -13.5 -2.068 1 96.88 101 GLY A C 1
ATOM 815 O O . GLY A 1 101 ? -4.238 -14.531 -1.393 1 96.8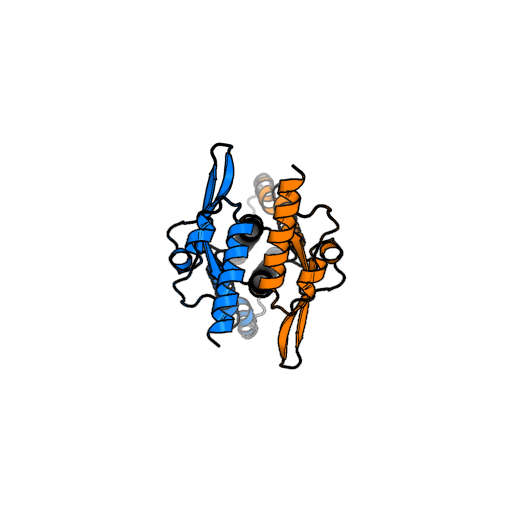8 101 GLY A O 1
ATOM 816 N N . PHE A 1 102 ? -3.605 -12.367 -1.651 1 97.56 102 PHE A N 1
ATOM 817 C CA . PHE A 1 102 ? -3.057 -12.336 -0.301 1 97.56 102 PHE A CA 1
ATOM 818 C C . PHE A 1 102 ? -3.504 -11.078 0.432 1 97.56 102 PHE A C 1
ATOM 820 O O . PHE A 1 102 ? -3.354 -9.969 -0.083 1 97.56 102 PHE A O 1
ATOM 827 N N . LYS A 1 103 ? -4.055 -11.281 1.58 1 95.88 103 LYS A N 1
ATOM 828 C CA . LYS A 1 103 ? -4.234 -10.188 2.525 1 95.88 103 LYS A CA 1
ATOM 829 C C . LYS A 1 103 ? -2.939 -9.883 3.273 1 95.88 103 LYS A C 1
ATOM 831 O O . LYS A 1 103 ? -2.449 -10.719 4.035 1 95.88 103 LYS A O 1
ATOM 836 N N . VAL A 1 104 ? -2.398 -8.703 3.043 1 95.69 104 VAL A N 1
ATOM 837 C CA . VAL A 1 104 ? -1.103 -8.336 3.605 1 95.69 104 VAL A CA 1
ATOM 838 C C . VAL A 1 104 ? -1.3 -7.395 4.789 1 95.69 104 VAL A C 1
ATOM 840 O O . VAL A 1 104 ? -2.008 -6.391 4.68 1 95.69 104 VAL A O 1
ATOM 843 N N . SER A 1 105 ? -0.754 -7.809 5.844 1 90.75 105 SER A N 1
ATOM 844 C CA . SER A 1 105 ? -0.804 -6.977 7.043 1 90.75 105 SER A CA 1
ATOM 845 C C . SER A 1 105 ? 0.574 -6.852 7.684 1 90.75 105 SER A C 1
ATOM 847 O O . SER A 1 105 ? 1.477 -7.637 7.391 1 90.75 105 SER A O 1
ATOM 849 N N . THR A 1 106 ? 0.76 -5.746 8.367 1 89.44 106 THR A N 1
ATOM 850 C CA . THR A 1 106 ? 2.025 -5.516 9.055 1 89.44 106 THR A CA 1
ATOM 851 C C . THR A 1 106 ? 1.785 -4.906 10.438 1 89.44 106 THR A C 1
ATOM 853 O O . THR A 1 106 ? 0.879 -4.09 10.609 1 89.44 106 THR A O 1
ATOM 856 N N . ASN A 1 107 ? 2.434 -5.566 11.367 1 77.38 107 ASN A N 1
ATOM 857 C CA . ASN A 1 107 ? 2.365 -5.023 12.719 1 77.38 107 ASN A CA 1
ATOM 858 C C . ASN A 1 107 ? 3.553 -4.117 13.023 1 77.38 107 ASN A C 1
ATOM 860 O O . ASN A 1 107 ? 3.512 -3.324 13.969 1 77.38 107 ASN A O 1
ATOM 864 N N . ASP A 1 108 ? 4.602 -4.262 12.328 1 80.12 108 ASP A N 1
ATOM 865 C CA . ASP A 1 108 ? 5.797 -3.436 12.461 1 80.12 108 ASP A CA 1
ATOM 866 C C . ASP A 1 108 ? 6.445 -3.189 11.102 1 80.12 108 ASP A C 1
ATOM 868 O O . ASP A 1 108 ? 5.961 -3.682 10.078 1 80.12 108 ASP A O 1
ATOM 872 N N . TYR A 1 109 ? 7.414 -2.299 11.055 1 79.81 109 TYR A N 1
ATOM 873 C CA . TYR A 1 109 ? 8.047 -1.885 9.812 1 79.81 109 TYR A CA 1
ATOM 874 C C . TYR A 1 109 ? 8.75 -3.059 9.141 1 79.81 109 TYR A C 1
ATOM 876 O O . TYR A 1 109 ? 8.867 -3.102 7.91 1 79.81 109 TYR A O 1
ATOM 884 N N . ASN A 1 110 ? 9.086 -3.988 9.922 1 89.31 110 ASN A N 1
ATOM 885 C CA . ASN A 1 110 ? 9.984 -5 9.375 1 89.31 110 ASN A CA 1
ATOM 886 C C . ASN A 1 110 ? 9.266 -6.328 9.156 1 89.31 110 ASN A C 1
ATOM 888 O O . ASN A 1 110 ? 9.828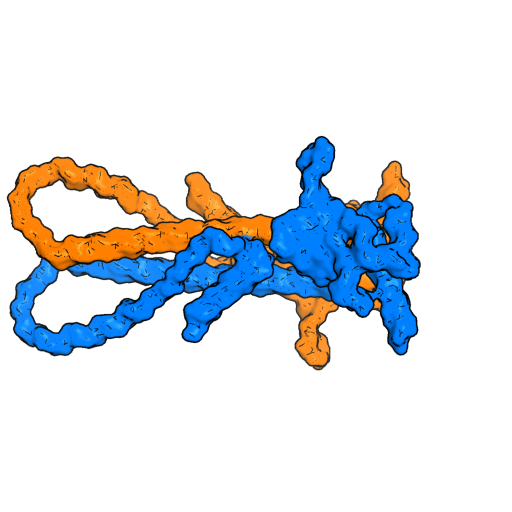 -7.254 8.57 1 89.31 110 ASN A O 1
ATOM 892 N N . THR A 1 111 ? 8.109 -6.418 9.656 1 92.38 111 THR A N 1
ATOM 893 C CA . THR A 1 111 ? 7.41 -7.699 9.602 1 92.38 111 THR A CA 1
ATOM 894 C C . THR A 1 111 ? 6.121 -7.582 8.797 1 92.38 111 THR A C 1
ATOM 896 O O . THR A 1 111 ? 5.324 -6.664 9.016 1 92.38 111 THR A O 1
ATOM 899 N N . PHE A 1 112 ? 5.949 -8.547 7.863 1 94.69 112 PHE A N 1
ATOM 900 C CA . PHE A 1 112 ? 4.742 -8.594 7.047 1 94.69 112 PHE A CA 1
ATOM 901 C C . PHE A 1 112 ? 4.086 -9.969 7.141 1 94.69 112 PHE A C 1
ATOM 903 O O . PHE A 1 112 ? 4.773 -10.992 7.145 1 94.69 112 PHE A O 1
ATOM 910 N N . ASN A 1 113 ? 2.773 -9.977 7.266 1 95.31 113 ASN A N 1
ATOM 911 C CA . ASN A 1 113 ? 1.972 -11.195 7.289 1 95.31 113 ASN A CA 1
ATOM 912 C C . ASN A 1 113 ? 1.121 -11.328 6.027 1 95.31 113 ASN A C 1
ATOM 914 O O . ASN A 1 113 ? 0.338 -10.438 5.707 1 95.31 113 ASN A O 1
ATOM 918 N N . PHE A 1 114 ? 1.327 -12.414 5.379 1 96.69 114 PHE A N 1
ATOM 919 C CA . PHE A 1 114 ? 0.561 -12.711 4.176 1 96.69 114 PHE A CA 1
ATOM 920 C C . PHE A 1 114 ? -0.43 -13.836 4.43 1 96.69 114 PHE A C 1
ATOM 922 O O . PHE A 1 114 ? -0.032 -14.961 4.734 1 96.69 114 PHE A O 1
ATOM 929 N N . MET A 1 115 ? -1.687 -13.508 4.293 1 96.19 115 MET A N 1
ATOM 930 C CA . MET A 1 115 ? -2.73 -14.516 4.438 1 96.19 115 MET A CA 1
ATOM 931 C C . MET A 1 115 ? -3.414 -14.781 3.1 1 96.19 115 MET A C 1
ATOM 933 O O . MET A 1 115 ? -3.992 -13.875 2.5 1 96.19 115 MET A O 1
ATOM 937 N N . SER A 1 116 ? -3.334 -16.031 2.67 1 95.56 116 SER A N 1
ATOM 938 C CA . SER A 1 116 ? -3.916 -16.391 1.381 1 95.56 116 SER A CA 1
ATOM 939 C C . SER A 1 116 ? -5.434 -16.266 1.404 1 95.56 116 SER A C 1
ATOM 941 O O . SER A 1 116 ? -6.07 -16.547 2.422 1 95.56 116 SER A O 1
ATOM 943 N N . LEU A 1 117 ? -6 -15.883 0.293 1 93.44 117 LEU A N 1
ATOM 944 C CA . LEU A 1 117 ? -7.445 -15.859 0.099 1 93.44 117 LEU A CA 1
ATOM 945 C C . LEU A 1 117 ? -8.039 -17.25 0.236 1 93.44 117 LEU A C 1
ATOM 947 O O . LEU A 1 117 ? -9.227 -17.406 0.532 1 93.44 117 LEU A O 1
ATOM 951 N N . TYR A 1 118 ? -7.238 -18.266 0.067 1 92.06 118 TYR A N 1
ATOM 952 C CA . TYR A 1 118 ? -7.676 -19.656 0.089 1 92.06 118 TYR A CA 1
ATOM 953 C C . TYR A 1 118 ? -7.262 -20.328 1.388 1 92.06 118 TYR A C 1
ATOM 955 O O . TYR A 1 118 ? -7.254 -21.562 1.476 1 92.06 118 TYR A O 1
ATOM 963 N N . ALA A 1 119 ? -6.844 -19.469 2.332 1 90.94 119 ALA A N 1
ATOM 964 C CA . ALA A 1 119 ? -6.441 -20.031 3.619 1 90.94 119 ALA A CA 1
ATOM 965 C C . ALA A 1 119 ? -7.586 -20.797 4.262 1 90.94 119 ALA A C 1
ATOM 967 O O . ALA A 1 119 ? -8.742 -20.375 4.199 1 90.94 119 ALA A O 1
ATOM 968 N N . GLN A 1 120 ? -7.367 -21.875 4.875 1 84.5 120 GLN A N 1
ATOM 969 C CA . GLN A 1 120 ? -8.383 -22.703 5.52 1 84.5 120 GLN A CA 1
ATOM 970 C C . GLN A 1 120 ? -8.555 -22.328 6.984 1 84.5 120 GLN A C 1
ATOM 972 O O . GLN A 1 120 ? -9.539 -22.719 7.621 1 84.5 120 GLN A O 1
ATOM 977 N N . SER A 1 121 ? -7.578 -21.578 7.488 1 83.94 121 SER A N 1
ATOM 978 C CA . SER A 1 121 ? -7.629 -21.094 8.867 1 83.94 121 SER A CA 1
ATOM 979 C C . SER A 1 121 ? -6.984 -19.719 8.984 1 83.94 121 SER A C 1
ATOM 981 O O . SER A 1 121 ? -6.137 -19.344 8.172 1 83.94 121 SER A O 1
ATOM 983 N N . SER A 1 122 ? -7.457 -19.031 9.945 1 85.06 122 SER A N 1
ATOM 984 C CA . SER A 1 122 ? -6.887 -17.719 10.195 1 85.06 122 SER A CA 1
ATOM 985 C C . SER A 1 122 ? -5.434 -17.828 10.656 1 85.06 122 SER A C 1
ATOM 987 O O . SER A 1 122 ? -4.703 -16.828 10.64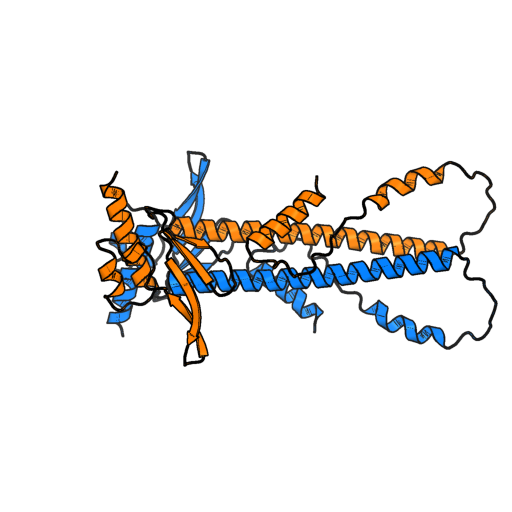8 1 85.06 122 SER A O 1
ATOM 989 N N . GLU A 1 123 ? -5.031 -19 10.992 1 82.75 123 GLU A N 1
ATOM 990 C CA . GLU A 1 123 ? -3.666 -19.219 11.469 1 82.75 123 GLU A CA 1
ATOM 991 C C . GLU A 1 123 ? -2.717 -19.484 10.297 1 82.75 123 GLU A C 1
ATOM 993 O O . GLU A 1 123 ? -1.497 -19.438 10.461 1 82.75 123 GLU A O 1
ATOM 998 N N . ASP A 1 124 ? -3.305 -19.625 9.102 1 87.62 124 ASP A N 1
ATOM 999 C CA . ASP A 1 124 ? -2.5 -19.922 7.918 1 87.62 124 ASP A CA 1
ATOM 1000 C C . ASP A 1 124 ? -1.894 -18.656 7.328 1 87.62 124 ASP A C 1
ATOM 1002 O O . ASP A 1 124 ? -2.213 -18.281 6.199 1 87.62 124 ASP A O 1
ATOM 1006 N N . VAL A 1 125 ? -1.027 -18.094 8.18 1 93.38 125 VAL A N 1
ATOM 1007 C CA . VAL A 1 125 ? -0.373 -16.859 7.777 1 93.38 125 VAL A CA 1
ATOM 1008 C C . VAL A 1 125 ? 1.105 -17.125 7.5 1 93.38 125 VAL A C 1
ATOM 1010 O O . VAL A 1 125 ? 1.761 -17.859 8.242 1 93.38 125 VAL A O 1
ATOM 1013 N N . ILE A 1 126 ? 1.564 -16.594 6.426 1 95.31 126 ILE A N 1
ATOM 1014 C CA . ILE A 1 126 ? 2.986 -16.656 6.102 1 95.31 126 ILE A CA 1
ATOM 1015 C C . ILE A 1 126 ? 3.674 -15.367 6.523 1 95.31 126 ILE A C 1
ATOM 1017 O O . ILE A 1 126 ? 3.305 -14.281 6.066 1 95.31 126 ILE A O 1
ATOM 1021 N N . ARG A 1 127 ? 4.691 -15.516 7.293 1 95 127 ARG A N 1
ATOM 1022 C CA . ARG A 1 127 ? 5.352 -14.352 7.859 1 95 127 ARG A CA 1
ATOM 1023 C C . ARG A 1 127 ? 6.68 -14.078 7.156 1 95 127 ARG A C 1
ATOM 1025 O O . ARG A 1 127 ? 7.461 -15 6.914 1 95 127 ARG A O 1
ATOM 1032 N N . PHE A 1 128 ? 6.84 -12.773 6.879 1 95.94 128 PHE A N 1
ATOM 1033 C CA . PHE A 1 128 ? 8.086 -12.328 6.273 1 95.94 128 PHE A CA 1
ATOM 1034 C C . PHE A 1 128 ? 8.727 -11.219 7.105 1 95.94 128 PHE A C 1
ATOM 1036 O O . PHE A 1 128 ? 8.023 -10.344 7.621 1 95.94 128 PHE A O 1
ATOM 1043 N N . GLN A 1 129 ? 10.023 -11.297 7.164 1 94.06 129 GLN A N 1
ATOM 1044 C CA . GLN A 1 129 ? 10.766 -10.281 7.906 1 94.06 129 GLN A CA 1
ATOM 1045 C C . GLN A 1 129 ? 11.82 -9.625 7.027 1 94.06 129 GLN A C 1
ATOM 1047 O O . GLN A 1 129 ? 12.516 -10.305 6.266 1 94.06 129 GLN A O 1
ATOM 1052 N N . ARG A 1 130 ? 11.828 -8.375 7.156 1 93.38 130 ARG A N 1
ATOM 1053 C CA . ARG A 1 130 ? 12.867 -7.629 6.453 1 93.38 130 ARG A CA 1
ATOM 1054 C C . ARG A 1 130 ? 14.203 -7.73 7.18 1 93.38 130 ARG A C 1
ATOM 1056 O O . ARG A 1 130 ? 14.266 -7.59 8.398 1 93.38 130 ARG A O 1
ATOM 1063 N N . GLN A 1 131 ? 15.172 -8.078 6.391 1 91.38 131 GLN A N 1
ATOM 1064 C CA . GLN A 1 131 ? 16.516 -8.172 6.938 1 91.38 131 GLN A CA 1
ATOM 1065 C C . GLN A 1 131 ? 17.562 -7.676 5.934 1 91.38 131 GLN A C 1
ATOM 1067 O O . GLN A 1 131 ? 17.25 -7.508 4.75 1 91.38 131 GLN A O 1
ATOM 1072 N N . THR A 1 132 ? 18.625 -7.27 6.512 1 90.56 132 THR A N 1
ATOM 1073 C CA . THR A 1 132 ? 19.75 -6.891 5.66 1 90.56 132 THR A CA 1
ATOM 1074 C C . THR A 1 132 ? 20.672 -8.086 5.426 1 90.56 132 THR A C 1
ATOM 1076 O O . THR A 1 132 ? 21.141 -8.711 6.375 1 90.56 132 THR A O 1
ATOM 1079 N N . ASN A 1 133 ? 20.844 -8.414 4.141 1 88.5 133 ASN A N 1
ATOM 1080 C CA . ASN A 1 133 ? 21.688 -9.562 3.822 1 88.5 133 ASN A CA 1
ATOM 1081 C C . ASN A 1 133 ? 23.172 -9.211 3.9 1 88.5 133 ASN A C 1
ATOM 1083 O O . ASN A 1 133 ? 23.531 -8.086 4.277 1 88.5 133 ASN A O 1
ATOM 1087 N N . GLU A 1 134 ? 23.969 -10.188 3.725 1 88.56 134 GLU A N 1
ATOM 1088 C CA . GLU A 1 134 ? 25.406 -10.016 3.828 1 88.56 134 GLU A CA 1
ATOM 1089 C C . GLU A 1 134 ? 25.906 -8.93 2.873 1 88.56 134 GLU A C 1
ATOM 1091 O O . GLU A 1 134 ? 26.891 -8.25 3.156 1 88.56 134 GLU A O 1
ATOM 1096 N N . GLU A 1 135 ? 25.219 -8.672 1.809 1 90.62 135 GLU A N 1
ATOM 1097 C CA . GLU A 1 135 ? 25.609 -7.703 0.79 1 90.62 135 GLU A CA 1
ATOM 1098 C C . GLU A 1 135 ? 25.078 -6.312 1.132 1 90.62 135 GLU A C 1
ATOM 1100 O O . GLU A 1 135 ? 25.344 -5.348 0.41 1 90.62 135 GLU A O 1
ATOM 1105 N N . GLY A 1 136 ? 24.359 -6.238 2.131 1 89.62 136 GLY A N 1
ATOM 1106 C CA . GLY A 1 136 ? 23.828 -4.953 2.562 1 89.62 136 GLY A CA 1
ATOM 1107 C C . GLY A 1 136 ? 22.484 -4.613 1.944 1 89.62 136 GLY A C 1
ATOM 1108 O O . GLY A 1 136 ? 22.016 -3.484 2.062 1 89.62 136 GLY A O 1
ATOM 1109 N N . GLU A 1 137 ? 21.969 -5.609 1.272 1 89.69 137 GLU A N 1
ATOM 1110 C CA . GLU A 1 137 ? 20.672 -5.371 0.628 1 89.69 137 GLU A CA 1
ATOM 1111 C C . GLU A 1 137 ? 19.516 -5.738 1.554 1 89.69 137 GLU A C 1
ATOM 1113 O O . GLU A 1 137 ? 19.594 -6.727 2.289 1 89.69 137 GLU A O 1
ATOM 1118 N N . ARG A 1 138 ? 18.594 -4.91 1.614 1 89.25 138 ARG A N 1
ATOM 1119 C CA . ARG A 1 138 ? 17.375 -5.207 2.367 1 89.25 138 ARG A CA 1
ATOM 1120 C C . ARG A 1 138 ? 16.5 -6.215 1.624 1 89.25 138 ARG A C 1
ATOM 1122 O O . ARG A 1 138 ? 16.109 -5.977 0.482 1 89.25 138 ARG A O 1
ATOM 1129 N N . VAL A 1 139 ? 16.328 -7.383 2.262 1 91.94 139 VAL A N 1
ATOM 1130 C CA . VAL A 1 139 ? 15.555 -8.453 1.643 1 91.94 139 VAL A CA 1
ATOM 1131 C C . VAL A 1 139 ? 14.516 -8.977 2.629 1 91.94 139 VAL A C 1
ATOM 1133 O O . VAL A 1 139 ? 14.617 -8.742 3.836 1 91.94 139 VAL A O 1
ATOM 1136 N N . PHE A 1 140 ? 13.57 -9.602 2.09 1 93.62 140 PHE A N 1
ATOM 1137 C CA . PHE A 1 140 ? 12.586 -10.25 2.941 1 93.62 140 PHE A CA 1
ATOM 1138 C C . PHE A 1 140 ? 12.898 -11.734 3.104 1 93.62 140 PHE A C 1
ATOM 1140 O O . PHE A 1 140 ? 13.258 -12.406 2.135 1 93.62 140 PHE A O 1
ATOM 1147 N N . GLU A 1 141 ? 12.789 -12.172 4.359 1 92.75 141 GLU A N 1
ATOM 1148 C CA . GLU A 1 141 ? 12.977 -13.586 4.66 1 92.75 141 GLU A CA 1
ATOM 1149 C C . GLU A 1 141 ? 11.672 -14.227 5.129 1 92.75 141 GLU A C 1
ATOM 1151 O O . GLU A 1 141 ? 10.938 -13.641 5.93 1 92.75 141 GLU A O 1
ATOM 1156 N N . MET A 1 142 ? 11.414 -15.32 4.566 1 93.38 142 MET A N 1
ATOM 1157 C CA . MET A 1 142 ? 10.203 -16.062 4.91 1 93.38 142 MET A CA 1
ATOM 1158 C C . MET A 1 142 ? 10.406 -16.891 6.176 1 93.38 142 MET A C 1
ATOM 1160 O O . MET A 1 142 ? 11.469 -17.469 6.383 1 93.38 142 MET A O 1
ATOM 1164 N N . ASP A 1 143 ? 9.43 -16.922 7.039 1 90.94 143 ASP A N 1
ATOM 1165 C CA . ASP A 1 143 ? 9.414 -17.844 8.164 1 90.94 143 ASP A CA 1
ATOM 1166 C C . ASP A 1 143 ? 9.047 -19.266 7.715 1 90.94 143 ASP A C 1
ATOM 1168 O O . ASP A 1 143 ? 7.891 -19.531 7.387 1 90.94 143 ASP A O 1
ATOM 1172 N N . PRO A 1 144 ? 9.977 -20.141 7.723 1 84.12 144 PRO A N 1
ATOM 1173 C CA . PRO A 1 144 ? 9.711 -21.484 7.211 1 84.12 144 PRO A CA 1
ATOM 1174 C C . PRO A 1 144 ? 8.781 -22.297 8.117 1 84.12 144 PRO A C 1
ATOM 1176 O O . PRO A 1 144 ? 8.305 -23.359 7.727 1 84.12 144 PRO A O 1
ATOM 1179 N N . ASN A 1 145 ? 8.508 -21.734 9.273 1 85.25 145 ASN A N 1
ATOM 1180 C CA . ASN A 1 145 ? 7.688 -22.469 10.227 1 85.25 145 ASN A CA 1
ATOM 1181 C C . ASN A 1 145 ? 6.219 -22.078 10.133 1 85.25 145 ASN A C 1
ATOM 1183 O O . ASN A 1 145 ? 5.414 -22.438 10.992 1 85.25 145 ASN A O 1
ATOM 1187 N N . SER A 1 146 ? 5.922 -21.438 9.133 1 87.69 146 SER A N 1
ATOM 1188 C CA . SER A 1 146 ? 4.52 -21.078 8.945 1 87.69 146 SER A CA 1
ATOM 1189 C C . SER A 1 146 ? 3.645 -22.312 8.781 1 87.69 146 SER A C 1
ATOM 1191 O O . SER A 1 146 ? 4.012 -23.25 8.062 1 87.69 146 SER A O 1
ATOM 1193 N N . LYS A 1 147 ? 2.506 -22.359 9.367 1 87.38 147 LYS A N 1
ATOM 1194 C CA . LYS A 1 147 ? 1.613 -23.516 9.422 1 87.38 147 LYS A CA 1
ATOM 1195 C C . LYS A 1 147 ? 1.144 -23.906 8.023 1 87.38 147 LYS A C 1
ATOM 1197 O O . LYS A 1 147 ? 0.859 -25.078 7.773 1 87.38 147 LYS A O 1
ATOM 1202 N N . VAL A 1 148 ? 1.13 -22.984 7.164 1 88.69 148 VAL A N 1
ATOM 1203 C CA . VAL A 1 148 ? 0.637 -23.234 5.812 1 88.69 148 VAL A CA 1
ATOM 1204 C C . VAL A 1 148 ? 1.502 -24.297 5.137 1 88.69 148 VAL A C 1
ATOM 1206 O O . VAL A 1 148 ? 0.993 -25.125 4.387 1 88.69 148 VAL A O 1
ATOM 1209 N N . PHE A 1 149 ? 2.748 -24.328 5.48 1 88.75 149 PHE A N 1
ATOM 1210 C CA . PHE A 1 149 ? 3.672 -25.219 4.777 1 88.75 149 PHE A CA 1
ATOM 1211 C C . PHE A 1 149 ? 3.695 -26.594 5.414 1 88.75 149 PHE A C 1
ATOM 1213 O O . PHE A 1 149 ? 4.352 -27.5 4.91 1 88.75 149 PHE A O 1
ATOM 1220 N N . GLN A 1 150 ? 2.979 -26.766 6.445 1 87.12 150 GLN A N 1
ATOM 1221 C CA . GLN A 1 150 ? 2.84 -28.062 7.074 1 87.12 150 GLN A CA 1
ATOM 1222 C C . GLN A 1 150 ? 1.69 -28.859 6.453 1 87.12 150 GLN A C 1
ATOM 1224 O O . GLN A 1 150 ? 1.557 -30.062 6.688 1 87.12 150 GLN A O 1
ATOM 1229 N N . ARG A 1 151 ? 1.032 -28.203 5.586 1 84.88 151 ARG A N 1
ATOM 1230 C CA . ARG A 1 151 ? -0.081 -28.859 4.91 1 84.88 151 ARG A CA 1
ATOM 1231 C C . ARG A 1 151 ? 0.42 -29.797 3.812 1 84.88 151 ARG A C 1
ATOM 1233 O O . ARG A 1 151 ? 1.427 -29.516 3.16 1 84.88 151 ARG A O 1
ATOM 1240 N N . PRO A 1 152 ? -0.454 -30.828 3.74 1 79.88 152 PRO A N 1
ATOM 1241 C CA . PRO A 1 152 ? -0.058 -31.75 2.676 1 79.88 152 PRO A CA 1
ATOM 1242 C C . PRO A 1 152 ? 0.003 -31.078 1.305 1 79.88 152 PRO A C 1
ATOM 1244 O O . PRO A 1 152 ? -0.876 -30.281 0.962 1 79.88 152 PRO A O 1
ATOM 1247 N N . GLY A 1 153 ? 1.017 -31.203 0.568 1 78.5 153 GLY A N 1
ATOM 1248 C CA . GLY A 1 153 ? 1.177 -30.656 -0.768 1 78.5 153 GLY A CA 1
ATOM 1249 C C . GLY A 1 153 ? 1.979 -29.359 -0.792 1 78.5 153 GLY A C 1
ATOM 1250 O O . GLY A 1 153 ? 2.477 -28.953 -1.844 1 78.5 153 GLY A O 1
ATOM 1251 N N . LEU A 1 154 ? 2.002 -28.75 0.358 1 86.44 154 LEU A N 1
ATOM 1252 C CA . LEU A 1 154 ? 2.705 -27.484 0.389 1 86.44 154 LEU A CA 1
ATOM 1253 C C . LEU A 1 154 ? 4.113 -27.641 0.953 1 86.44 154 LEU A C 1
ATOM 1255 O O . LEU A 1 154 ? 4.961 -26.766 0.779 1 86.44 154 LEU A O 1
ATOM 1259 N N . ALA A 1 155 ? 4.312 -28.797 1.603 1 80.75 155 ALA A N 1
ATOM 1260 C CA . ALA A 1 155 ? 5.637 -29.062 2.162 1 80.75 155 ALA A CA 1
ATOM 1261 C C . ALA A 1 155 ? 6.699 -29.094 1.066 1 80.75 155 ALA A C 1
ATOM 1263 O O . ALA A 1 155 ? 7.828 -28.641 1.271 1 80.75 155 ALA A O 1
ATOM 1264 N N . SER A 1 156 ? 6.324 -29.562 -0.059 1 83.44 156 SER A N 1
ATOM 1265 C CA . SER A 1 156 ? 7.258 -29.703 -1.17 1 83.44 156 SER A CA 1
ATOM 1266 C C . SER A 1 156 ? 7.594 -28.359 -1.795 1 83.44 156 SER A C 1
ATOM 1268 O O . SER A 1 156 ? 8.617 -28.219 -2.467 1 83.44 156 SER A O 1
ATOM 1270 N N . VAL A 1 157 ? 6.73 -27.391 -1.562 1 85.25 157 VAL A N 1
ATOM 1271 C CA . VAL A 1 157 ? 6.922 -26.078 -2.168 1 85.25 157 VAL A CA 1
ATOM 1272 C C . VAL A 1 157 ? 8.203 -25.453 -1.634 1 85.25 157 VAL A C 1
ATOM 1274 O O . VAL A 1 157 ? 8.969 -24.844 -2.391 1 85.25 157 VAL A O 1
ATOM 1277 N N . LEU A 1 158 ? 8.469 -25.641 -0.381 1 82.62 158 LEU A N 1
ATOM 1278 C CA . LEU A 1 158 ? 9.641 -25.047 0.257 1 82.62 158 LEU A CA 1
ATOM 1279 C C . LEU A 1 158 ? 10.914 -25.781 -0.154 1 82.62 158 LEU A C 1
ATOM 1281 O O . LEU A 1 158 ? 12.008 -25.219 -0.082 1 82.62 158 LEU A O 1
ATOM 1285 N N . GLN A 1 159 ? 10.75 -26.969 -0.549 1 77.69 159 GLN A N 1
ATOM 1286 C CA . GLN A 1 159 ? 11.898 -27.797 -0.902 1 77.69 159 GLN A CA 1
ATOM 1287 C C . GLN A 1 159 ? 12.43 -27.438 -2.287 1 77.69 159 GLN A C 1
ATOM 1289 O O . GLN A 1 159 ? 13.609 -27.625 -2.574 1 77.69 159 GLN A O 1
ATOM 1294 N N . GLU A 1 160 ? 11.633 -26.984 -3.102 1 73.56 160 GLU A N 1
ATOM 1295 C CA . GLU A 1 160 ? 12.016 -26.688 -4.48 1 73.56 160 GLU A CA 1
ATOM 1296 C C . GLU A 1 160 ? 12.805 -25.391 -4.559 1 73.56 160 GLU A C 1
ATOM 1298 O O . GLU A 1 160 ? 13.484 -25.125 -5.555 1 73.56 160 GLU A O 1
ATOM 1303 N N . CYS A 1 161 ? 13.852 -25.172 -3.865 1 61.84 161 CYS A N 1
ATOM 1304 C CA . CYS A 1 161 ? 14.742 -24.016 -3.836 1 61.84 161 CYS A CA 1
ATOM 1305 C C . CYS A 1 161 ? 14.234 -22.922 -4.766 1 61.84 161 CYS A C 1
ATOM 1307 O O . CYS A 1 161 ? 14.297 -23.047 -5.988 1 61.84 161 CYS A O 1
ATOM 1309 N N . GLY A 1 162 ? 13.328 -22.109 -4.43 1 72 162 GLY A N 1
ATOM 1310 C CA . GLY A 1 162 ? 12.867 -21.094 -5.355 1 72 162 GLY A CA 1
ATOM 1311 C C . GLY A 1 162 ? 12.781 -19.719 -4.73 1 72 162 GLY A C 1
ATOM 1312 O O . GLY A 1 162 ? 13.078 -19.547 -3.545 1 72 162 GLY A O 1
ATOM 1313 N N . ASN A 1 163 ? 12.805 -18.75 -5.609 1 87.81 163 ASN A N 1
ATOM 1314 C CA . ASN A 1 163 ? 12.586 -17.375 -5.164 1 87.81 163 ASN A CA 1
ATOM 1315 C C . ASN A 1 163 ? 11.195 -17.203 -4.551 1 87.81 163 ASN A C 1
ATOM 1317 O O . ASN A 1 163 ? 10.344 -18.078 -4.672 1 87.81 163 ASN A O 1
ATOM 1321 N N . LEU A 1 164 ? 10.992 -16.234 -3.785 1 94 164 LEU A N 1
ATOM 1322 C CA . LEU A 1 164 ? 9.773 -16 -3.006 1 94 164 LEU A CA 1
ATOM 1323 C C . LEU A 1 164 ? 8.547 -15.961 -3.91 1 94 164 LEU A C 1
ATOM 1325 O O . LEU A 1 164 ? 7.555 -16.641 -3.646 1 94 164 LEU A O 1
ATOM 1329 N N . PRO A 1 165 ? 8.602 -15.32 -5.051 1 95.56 165 PRO A N 1
ATOM 1330 C CA . PRO A 1 165 ? 7.418 -15.25 -5.914 1 95.56 165 PRO A CA 1
ATOM 1331 C C . PRO A 1 165 ? 6.965 -16.625 -6.41 1 95.56 165 PRO A C 1
ATOM 1333 O O . PRO A 1 165 ? 5.766 -16.891 -6.465 1 95.56 165 PRO A O 1
ATOM 1336 N N . THR A 1 166 ? 7.887 -17.469 -6.715 1 93.94 166 THR A N 1
ATOM 1337 C CA . THR A 1 166 ? 7.539 -18.797 -7.199 1 93.94 166 THR A CA 1
ATOM 1338 C C . THR A 1 166 ? 6.938 -19.641 -6.078 1 93.94 166 THR A C 1
ATOM 1340 O O . THR A 1 166 ? 5.957 -20.359 -6.289 1 93.94 166 THR A O 1
ATOM 1343 N N . ILE A 1 167 ? 7.527 -19.531 -4.949 1 93.56 167 ILE A N 1
ATOM 1344 C CA . ILE A 1 167 ? 7.02 -20.25 -3.789 1 93.56 167 ILE A CA 1
ATOM 1345 C C . ILE A 1 167 ? 5.59 -19.812 -3.49 1 93.56 167 ILE A C 1
ATOM 1347 O O . ILE A 1 167 ? 4.707 -20.641 -3.283 1 93.56 167 ILE A O 1
ATOM 1351 N N . MET A 1 168 ? 5.348 -18.531 -3.516 1 95.5 168 MET A N 1
ATOM 1352 C CA . MET A 1 168 ? 4.031 -17.984 -3.211 1 95.5 168 MET A CA 1
ATOM 1353 C C . MET A 1 168 ? 3.02 -18.375 -4.285 1 95.5 168 MET A C 1
ATOM 1355 O O . MET A 1 168 ? 1.862 -18.656 -3.977 1 95.5 168 MET A O 1
ATOM 1359 N N . SER A 1 169 ? 3.447 -18.359 -5.488 1 95.12 169 SER A N 1
ATOM 1360 C CA . SER A 1 169 ? 2.578 -18.75 -6.59 1 95.12 169 SER A CA 1
ATOM 1361 C C . SER A 1 169 ? 2.172 -20.219 -6.484 1 95.12 169 SER A C 1
ATOM 1363 O O . SER A 1 169 ? 0.998 -20.562 -6.652 1 95.12 169 SER A O 1
ATOM 1365 N N . LYS A 1 170 ? 3.152 -21.062 -6.195 1 93.12 170 LYS A N 1
ATOM 1366 C CA . LYS A 1 170 ? 2.855 -22.484 -6.02 1 93.12 170 LYS A CA 1
ATOM 1367 C C . LYS A 1 170 ? 1.924 -22.703 -4.832 1 93.12 170 LYS A C 1
ATOM 1369 O O . LYS A 1 170 ? 1.054 -23.578 -4.875 1 93.12 170 LYS A O 1
ATOM 1374 N N . THR A 1 171 ? 2.154 -21.969 -3.811 1 93 171 THR A N 1
ATOM 1375 C CA . THR A 1 171 ? 1.29 -22.031 -2.637 1 93 171 THR A CA 1
ATOM 1376 C C . THR A 1 171 ? -0.148 -21.688 -3 1 93 171 THR A C 1
ATOM 1378 O O . THR A 1 171 ? -1.085 -22.375 -2.602 1 93 171 THR A O 1
ATOM 1381 N N . THR A 1 172 ? -0.341 -20.609 -3.762 1 94.19 172 THR A N 1
ATOM 1382 C CA . THR A 1 172 ? -1.667 -20.172 -4.18 1 94.19 172 THR A CA 1
ATOM 1383 C C . THR A 1 172 ? -2.35 -21.25 -5.027 1 94.19 172 THR A C 1
ATOM 1385 O O . THR A 1 172 ? -3.514 -21.578 -4.797 1 94.19 172 THR A O 1
ATOM 1388 N N . ILE A 1 173 ? -1.621 -21.797 -5.934 1 91.62 173 ILE A N 1
ATOM 1389 C CA . ILE A 1 173 ? -2.184 -22.812 -6.809 1 91.62 173 ILE A CA 1
ATOM 1390 C C . ILE A 1 173 ? -2.576 -24.047 -5.988 1 91.62 173 ILE A C 1
ATOM 1392 O O . ILE A 1 173 ? -3.666 -24.594 -6.168 1 91.62 173 ILE A O 1
ATOM 1396 N N . ALA A 1 174 ? -1.768 -24.438 -5.113 1 90.88 174 ALA A N 1
ATOM 1397 C CA . ALA A 1 174 ? -2.037 -25.609 -4.273 1 90.88 174 ALA A CA 1
ATOM 1398 C C . ALA A 1 174 ? -3.27 -25.375 -3.4 1 90.88 174 ALA A C 1
ATOM 1400 O O . ALA A 1 174 ? -4.152 -26.234 -3.33 1 90.88 174 ALA A O 1
ATOM 1401 N N . LEU A 1 175 ? -3.33 -24.266 -2.826 1 91.25 175 LEU A N 1
ATOM 1402 C CA . LEU A 1 175 ? -4.441 -23.953 -1.929 1 91.25 175 LEU A CA 1
ATOM 1403 C C . LEU A 1 175 ? -5.738 -23.781 -2.707 1 91.25 175 LEU A C 1
ATOM 1405 O O . LEU A 1 175 ? -6.801 -24.234 -2.256 1 91.25 175 LEU A O 1
ATOM 1409 N N . SER A 1 176 ? -5.668 -23.094 -3.803 1 90.81 176 SER A N 1
ATOM 1410 C CA . SER A 1 176 ? -6.859 -22.875 -4.613 1 90.81 176 SER A CA 1
ATOM 1411 C C . SER A 1 176 ? -7.43 -24.188 -5.137 1 90.81 176 SER A C 1
ATOM 1413 O O . SER A 1 176 ? -8.641 -24.328 -5.277 1 90.81 176 SER A O 1
ATOM 1415 N N . THR A 1 177 ? -6.543 -25.062 -5.457 1 86.5 177 THR A N 1
ATOM 1416 C CA . THR A 1 177 ? -6.965 -26.375 -5.934 1 86.5 177 THR A CA 1
ATOM 1417 C C . THR A 1 177 ? -7.641 -27.156 -4.816 1 86.5 177 THR A C 1
ATOM 1419 O O . THR A 1 177 ? -8.633 -27.844 -5.051 1 86.5 177 THR A O 1
ATOM 1422 N N . GLU A 1 178 ? -7.145 -27.109 -3.65 1 83 178 GLU A N 1
ATOM 1423 C CA . GLU A 1 178 ? -7.746 -27.766 -2.492 1 83 178 GLU A CA 1
ATOM 1424 C C . GLU A 1 178 ? -9.109 -27.156 -2.162 1 83 178 GLU A C 1
ATOM 1426 O O . GLU A 1 178 ? -10.031 -27.875 -1.768 1 83 178 GLU A O 1
ATOM 1431 N N . ASP A 1 179 ? -9.164 -25.875 -2.387 1 75.81 179 ASP A N 1
ATOM 1432 C CA . ASP A 1 179 ? -10.398 -25.172 -2.08 1 75.81 179 ASP A CA 1
ATOM 1433 C C . ASP A 1 179 ? -11.516 -25.562 -3.041 1 75.81 179 ASP A C 1
ATOM 1435 O O . ASP A 1 179 ? -12.68 -25.641 -2.65 1 75.81 179 ASP A O 1
ATOM 1439 N N . THR A 1 180 ? -11.188 -25.688 -4.25 1 70 180 THR A N 1
ATOM 1440 C CA . THR A 1 180 ? -12.172 -26.078 -5.258 1 70 180 THR A CA 1
ATOM 1441 C C . THR A 1 180 ? -12.617 -27.516 -5.066 1 70 180 THR A C 1
ATOM 1443 O O . THR A 1 180 ? -13.758 -27.875 -5.359 1 70 180 THR A O 1
ATOM 1446 N N . ILE A 1 181 ? -11.766 -28.328 -4.586 1 61.5 181 ILE A N 1
ATOM 1447 C CA . ILE A 1 181 ? -12.141 -29.719 -4.355 1 61.5 181 ILE A CA 1
ATOM 1448 C C . ILE A 1 181 ? -13.062 -29.812 -3.145 1 61.5 181 ILE A C 1
ATOM 1450 O O . ILE A 1 181 ? -13.93 -30.688 -3.086 1 61.5 181 ILE A O 1
ATOM 1454 N N . MET A 1 182 ? -12.852 -29.016 -2.217 1 52.59 182 MET A N 1
ATOM 1455 C CA . MET A 1 182 ? -13.672 -29.109 -1.012 1 52.59 182 MET A CA 1
ATOM 1456 C C . MET A 1 182 ? -15.055 -28.516 -1.245 1 52.59 182 MET A C 1
ATOM 1458 O O . MET A 1 182 ? -15.961 -28.719 -0.433 1 52.59 182 MET A O 1
ATOM 1462 N N . LEU A 1 183 ? -15.195 -27.688 -2.217 1 45.62 183 LEU A N 1
ATOM 1463 C CA . LEU A 1 183 ? -16.578 -27.281 -2.488 1 45.62 183 LEU A CA 1
ATOM 1464 C C . LEU A 1 183 ? -17.266 -28.297 -3.391 1 45.62 183 LEU A C 1
ATOM 1466 O O . LEU A 1 183 ? -18.469 -28.531 -3.254 1 45.62 183 LEU A O 1
ATOM 1470 N N . MET B 1 1 ? 16.203 24.766 2.299 1 32.47 1 MET B N 1
ATOM 1471 C CA . MET B 1 1 ? 16.453 23.344 2.049 1 32.47 1 MET B CA 1
ATOM 1472 C C . MET B 1 1 ? 15.32 22.484 2.613 1 32.47 1 MET B C 1
ATOM 1474 O O . MET B 1 1 ? 14.859 21.547 1.959 1 32.47 1 MET B O 1
ATOM 1478 N N . LYS B 1 2 ? 14.844 22.922 3.758 1 37.94 2 LYS B N 1
ATOM 1479 C CA . LYS B 1 2 ? 13.891 22.125 4.516 1 37.94 2 LYS B CA 1
ATOM 1480 C C . LYS B 1 2 ? 12.492 22.203 3.906 1 37.94 2 LYS B C 1
ATOM 1482 O O . LYS B 1 2 ? 11.82 21.188 3.746 1 37.94 2 LYS B O 1
ATOM 1487 N N . ASN B 1 3 ? 12.055 23.406 3.434 1 39.28 3 ASN B N 1
ATOM 1488 C CA . ASN B 1 3 ? 10.766 23.609 2.781 1 39.28 3 ASN B CA 1
ATOM 1489 C C . ASN B 1 3 ? 10.656 22.812 1.484 1 39.28 3 ASN B C 1
ATOM 1491 O O . ASN B 1 3 ? 9.586 22.297 1.158 1 39.28 3 ASN B O 1
ATOM 1495 N N . GLU B 1 4 ? 11.68 22.719 0.922 1 41.38 4 GLU B N 1
ATOM 1496 C CA . GLU B 1 4 ? 11.773 21.984 -0.335 1 41.38 4 GLU B CA 1
ATOM 1497 C C . GLU B 1 4 ? 11.523 20.5 -0.122 1 41.38 4 GLU B C 1
ATOM 1499 O O . GLU B 1 4 ? 10.891 19.844 -0.958 1 41.38 4 GLU B O 1
ATOM 1504 N N . GLU B 1 5 ? 11.898 20.172 0.94 1 41.75 5 GLU B N 1
ATOM 1505 C CA . GLU B 1 5 ? 11.805 18.75 1.236 1 41.75 5 GLU B CA 1
ATOM 1506 C C . GLU B 1 5 ? 10.367 18.328 1.515 1 41.75 5 GLU B C 1
ATOM 1508 O O . GLU B 1 5 ? 9.914 17.281 1.041 1 41.75 5 GLU B O 1
ATOM 1513 N N . LEU B 1 6 ? 9.703 19.188 2.16 1 43.91 6 LEU B N 1
ATOM 1514 C CA . LEU B 1 6 ? 8.297 18.906 2.422 1 43.91 6 LEU B CA 1
ATOM 1515 C C . LEU B 1 6 ? 7.488 18.906 1.128 1 43.91 6 LEU B C 1
ATOM 1517 O O . LEU B 1 6 ? 6.625 18.062 0.92 1 43.91 6 LEU B O 1
ATOM 1521 N N . THR B 1 7 ? 7.711 19.953 0.334 1 44.78 7 THR B N 1
ATOM 1522 C CA . THR B 1 7 ? 7.066 20.016 -0.975 1 44.78 7 THR B CA 1
ATOM 1523 C C . THR B 1 7 ? 7.363 18.75 -1.783 1 44.78 7 THR B C 1
ATOM 1525 O O . THR B 1 7 ? 6.477 18.203 -2.441 1 44.78 7 THR B O 1
ATOM 1528 N N . SER B 1 8 ? 8.5 18.391 -1.558 1 45.62 8 SER B N 1
ATOM 1529 C CA . SER B 1 8 ? 8.922 17.188 -2.277 1 45.62 8 SER B CA 1
ATOM 1530 C C . SER B 1 8 ? 8.203 15.953 -1.757 1 45.62 8 SER B C 1
ATOM 1532 O O . SER B 1 8 ? 7.789 15.094 -2.539 1 45.62 8 SER B O 1
ATOM 1534 N N . GLU B 1 9 ? 8.156 15.938 -0.56 1 46.59 9 GLU B N 1
ATOM 1535 C CA . GLU B 1 9 ? 7.5 14.781 0.033 1 46.59 9 GLU B CA 1
ATOM 1536 C C . GLU B 1 9 ? 6.004 14.773 -0.277 1 46.59 9 GLU B C 1
ATOM 1538 O O . GLU B 1 9 ? 5.426 13.727 -0.547 1 46.59 9 GLU B O 1
ATOM 1543 N N . ILE B 1 10 ? 5.34 15.922 -0.298 1 48.38 10 ILE B N 1
ATOM 1544 C CA . ILE B 1 10 ? 3.973 16.062 -0.783 1 48.38 10 ILE B CA 1
ATOM 1545 C C . ILE B 1 10 ? 3.896 15.648 -2.248 1 48.38 10 ILE B C 1
ATOM 1547 O O . ILE B 1 10 ? 2.955 14.961 -2.654 1 48.38 10 ILE B O 1
ATOM 1551 N N . GLU B 1 11 ? 4.945 16.078 -2.855 1 48.72 11 GLU B N 1
ATOM 1552 C CA . GLU B 1 11 ? 5.023 15.688 -4.258 1 48.72 11 GLU B CA 1
ATOM 1553 C C . GLU B 1 11 ? 5.16 14.18 -4.398 1 48.72 11 GLU B C 1
ATOM 1555 O O . GLU B 1 11 ? 4.551 13.57 -5.285 1 48.72 11 GLU B O 1
ATOM 1560 N N . LYS B 1 12 ? 5.996 13.734 -3.477 1 48.72 12 LYS B N 1
ATOM 1561 C CA . LYS B 1 12 ? 6.152 12.281 -3.484 1 48.72 12 LYS B CA 1
ATOM 1562 C C . LYS B 1 12 ? 4.844 11.586 -3.123 1 48.72 12 LYS B C 1
ATOM 1564 O O . LYS B 1 12 ? 4.469 10.586 -3.744 1 48.72 12 LYS B O 1
ATOM 1569 N N . MET B 1 13 ? 4.219 12.078 -2.213 1 52.91 13 MET B N 1
ATOM 1570 C CA . MET B 1 13 ? 2.904 11.547 -1.872 1 52.91 13 MET B CA 1
ATOM 1571 C C . MET B 1 13 ? 1.919 11.75 -3.02 1 52.91 13 MET B C 1
ATOM 1573 O O . MET B 1 13 ? 1.034 10.922 -3.238 1 52.91 13 MET B O 1
ATOM 1577 N N . ARG B 1 14 ? 2.117 12.922 -3.691 1 48.81 14 ARG B N 1
ATOM 1578 C CA . ARG B 1 14 ? 1.379 13.156 -4.93 1 48.81 14 ARG B CA 1
ATOM 1579 C C . ARG B 1 14 ? 1.702 12.086 -5.969 1 48.81 14 ARG B C 1
ATOM 1581 O O . ARG B 1 14 ? 0.808 11.602 -6.664 1 48.81 14 ARG B O 1
ATOM 1588 N N . LEU B 1 15 ? 2.953 11.93 -5.945 1 49 15 LEU B N 1
ATOM 1589 C CA . LEU B 1 15 ? 3.42 10.953 -6.922 1 49 15 LEU B CA 1
ATOM 1590 C C . LEU B 1 15 ? 2.951 9.547 -6.555 1 49 15 LEU B C 1
ATOM 1592 O O . LEU B 1 15 ? 2.703 8.727 -7.434 1 49 15 LEU B O 1
ATOM 1596 N N . LEU B 1 16 ? 2.979 9.383 -5.305 1 48.03 16 LEU B N 1
ATOM 1597 C CA . LEU B 1 16 ? 2.473 8.086 -4.859 1 48.03 16 LEU B CA 1
ATOM 1598 C C . LEU B 1 16 ? 0.956 8.016 -5.004 1 48.03 16 LEU B C 1
ATOM 1600 O O . LEU B 1 16 ? 0.36 6.949 -4.828 1 48.03 16 LEU B O 1
ATOM 1604 N N . GLY B 1 17 ? 0.347 9.125 -5.652 1 44.88 17 GLY B N 1
ATOM 1605 C CA . GLY B 1 17 ? -1.081 9.227 -5.91 1 44.88 17 GLY B CA 1
ATOM 1606 C C . GLY B 1 17 ? -1.892 9.516 -4.66 1 44.88 17 GLY B C 1
ATOM 1607 O O . GLY B 1 17 ? -3.117 9.375 -4.66 1 44.88 17 GLY B O 1
ATOM 1608 N N . ALA B 1 18 ? -1.359 9.617 -3.582 1 44.16 18 ALA B N 1
ATOM 1609 C CA . ALA B 1 18 ? -2.051 9.859 -2.318 1 44.16 18 ALA B CA 1
ATOM 1610 C C . ALA B 1 18 ? -2.568 11.297 -2.24 1 44.16 18 ALA B C 1
ATOM 1612 O O . ALA B 1 18 ? -3.6 11.555 -1.62 1 44.16 18 ALA B O 1
ATOM 1613 N N . VAL B 1 19 ? -1.92 12.258 -2.768 1 42.03 19 VAL B N 1
ATOM 1614 C CA . VAL B 1 19 ? -2.361 13.648 -2.762 1 42.03 19 VAL B CA 1
ATOM 1615 C C . VAL B 1 19 ? -2.549 14.141 -4.199 1 42.03 19 VAL B C 1
ATOM 1617 O O . VAL B 1 19 ? -1.626 14.055 -5.012 1 42.03 19 VAL B O 1
ATOM 1620 N N . GLN B 1 20 ? -3.732 14.141 -4.648 1 38.41 20 GLN B N 1
ATOM 1621 C CA . GLN B 1 20 ? -4.031 14.68 -5.969 1 38.41 20 GLN B CA 1
ATOM 1622 C C . GLN B 1 20 ? -3.676 16.172 -6.051 1 38.41 20 GLN B C 1
ATOM 1624 O O . GLN B 1 20 ? -3.619 16.859 -5.027 1 38.41 20 GLN B O 1
ATOM 1629 N N . GLU B 1 21 ? -3.316 16.484 -7.273 1 38.03 21 GLU B N 1
ATOM 1630 C CA . GLU B 1 21 ? -2.979 17.844 -7.676 1 38.03 21 GLU B CA 1
ATOM 1631 C C . GLU B 1 21 ? -3.986 18.844 -7.121 1 38.03 21 GLU B C 1
ATOM 1633 O O . GLU B 1 21 ? -3.619 19.969 -6.758 1 38.03 21 GLU B O 1
ATOM 1638 N N . HIS B 1 22 ? -5.238 18.531 -7.273 1 34.91 22 HIS B N 1
ATOM 1639 C CA . HIS B 1 22 ? -6.176 19.625 -7.035 1 34.91 22 HIS B CA 1
ATOM 1640 C C . HIS B 1 22 ? -6.258 19.969 -5.551 1 34.91 22 HIS B C 1
ATOM 1642 O O . HIS B 1 22 ? -7.027 20.844 -5.152 1 34.91 22 HIS B O 1
ATOM 1648 N N . ASP B 1 23 ? -5.77 19.078 -4.777 1 35.34 23 ASP B N 1
ATOM 1649 C CA . ASP B 1 23 ? -5.867 19.516 -3.389 1 35.34 23 ASP B CA 1
ATOM 1650 C C . ASP B 1 23 ? -4.992 20.734 -3.133 1 35.34 23 ASP B C 1
ATOM 1652 O O . ASP B 1 23 ? -3.812 20.75 -3.488 1 35.34 23 ASP B O 1
ATOM 1656 N N . ASN B 1 24 ? -5.555 21.938 -3.121 1 32.5 24 ASN B N 1
ATOM 1657 C CA . ASN B 1 24 ? -4.969 23.219 -2.773 1 32.5 24 ASN B CA 1
ATOM 1658 C C . ASN B 1 24 ? -3.848 23.078 -1.75 1 32.5 24 ASN B C 1
ATOM 1660 O O . ASN B 1 24 ? -4.105 22.953 -0.552 1 32.5 24 ASN B O 1
ATOM 1664 N N . VAL B 1 25 ? -2.916 22.266 -1.988 1 36.25 25 VAL B N 1
ATOM 1665 C CA . VAL B 1 25 ? -1.726 22.406 -1.155 1 36.25 25 VAL B CA 1
ATOM 1666 C C . VAL B 1 25 ? -1.439 23.891 -0.906 1 36.25 25 VAL B C 1
ATOM 1668 O O . VAL B 1 25 ? -1.135 24.625 -1.84 1 36.25 25 VAL B O 1
ATOM 1671 N N . LEU B 1 26 ? -2.127 24.531 -0.094 1 34.09 26 LEU B N 1
ATOM 1672 C CA . LEU B 1 26 ? -1.607 25.812 0.366 1 34.09 26 LEU B CA 1
ATOM 1673 C C . LEU B 1 26 ? -0.085 25.844 0.292 1 34.09 26 LEU B C 1
ATOM 1675 O O . LEU B 1 26 ? 0.58 24.891 0.703 1 34.09 26 LEU B O 1
ATOM 1679 N N . SER B 1 27 ? 0.471 26.391 -0.744 1 34.84 27 SER B N 1
ATOM 1680 C CA . SER B 1 27 ? 1.847 26.875 -0.627 1 34.84 27 SER B CA 1
ATOM 1681 C C . SER B 1 27 ? 2.205 27.172 0.823 1 34.84 27 SER B C 1
ATOM 1683 O O . SER B 1 27 ? 1.729 28.172 1.388 1 34.84 27 SER B O 1
ATOM 1685 N N . TYR B 1 28 ? 2.164 26.25 1.635 1 36.03 28 TYR B N 1
ATOM 1686 C CA . TYR B 1 28 ? 2.711 26.453 2.971 1 36.03 28 TYR B CA 1
ATOM 1687 C C . TYR B 1 28 ? 4.082 27.109 2.904 1 36.03 28 TYR B C 1
ATOM 1689 O O . TYR B 1 28 ? 5.09 26.438 2.678 1 36.03 28 TYR B O 1
ATOM 1697 N N . ARG B 1 29 ? 4.148 28.234 2.295 1 33.53 29 ARG B N 1
ATOM 1698 C CA . ARG B 1 29 ? 5.367 29 2.549 1 33.53 29 ARG B CA 1
ATOM 1699 C C . ARG B 1 29 ? 5.566 29.234 4.043 1 33.53 29 ARG B C 1
ATOM 1701 O O . ARG B 1 29 ? 4.707 29.812 4.707 1 33.53 29 ARG B O 1
ATOM 1708 N N . MET B 1 30 ? 6.066 28.266 4.766 1 34.56 30 MET B N 1
ATOM 1709 C CA . MET B 1 30 ? 6.535 28.672 6.09 1 34.56 30 MET B CA 1
ATOM 1710 C C . MET B 1 30 ? 7.023 30.109 6.078 1 34.56 30 MET B C 1
ATOM 1712 O O . MET B 1 30 ? 7.855 30.484 5.25 1 34.56 30 MET B O 1
ATOM 1716 N N . ASN B 1 31 ? 6.379 31.078 6.355 1 33.12 31 ASN B N 1
ATOM 1717 C CA . ASN B 1 31 ? 6.844 32.438 6.512 1 33.12 31 ASN B CA 1
ATOM 1718 C C . ASN B 1 31 ? 8.109 32.531 7.367 1 33.12 31 ASN B C 1
ATOM 1720 O O . ASN B 1 31 ? 8.062 32.25 8.57 1 33.12 31 ASN B O 1
ATOM 1724 N N . PRO B 1 32 ? 9.305 32.344 6.883 1 32.81 32 PRO B N 1
ATOM 1725 C CA . PRO B 1 32 ? 10.562 32.562 7.594 1 32.81 32 PRO B CA 1
ATOM 1726 C C . PRO B 1 32 ? 10.562 33.875 8.406 1 32.81 32 PRO B C 1
ATOM 1728 O O . PRO B 1 32 ? 11.516 34.125 9.141 1 32.81 32 PRO B O 1
ATOM 1731 N N . SER B 1 33 ? 9.766 34.781 8.078 1 34 33 SER B N 1
ATOM 1732 C CA . SER B 1 33 ? 9.953 36.125 8.617 1 34 33 SER B CA 1
ATOM 1733 C C . SER B 1 33 ? 9.781 36.156 10.133 1 34 33 SER B C 1
ATOM 1735 O O . SER B 1 33 ? 9.914 37.188 10.758 1 34 33 SER B O 1
ATOM 1737 N N . PHE B 1 34 ? 9.32 35.094 10.781 1 35.81 34 PHE B N 1
ATOM 1738 C CA . PHE B 1 34 ? 9.109 35.375 12.195 1 35.81 34 PHE B CA 1
ATOM 1739 C C . PHE B 1 34 ? 10.445 35.438 12.938 1 35.81 34 PHE B C 1
ATOM 1741 O O . PHE B 1 34 ? 10.555 36.094 13.984 1 35.81 34 PHE B O 1
ATOM 1748 N N . GLY B 1 35 ? 11.43 34.656 12.508 1 33.22 35 GLY B N 1
ATOM 1749 C CA . GLY B 1 35 ? 12.602 34.688 13.375 1 33.22 35 GLY B CA 1
ATOM 1750 C C . GLY B 1 35 ? 13.32 36.031 13.367 1 33.22 35 GLY B C 1
ATOM 1751 O O . GLY B 1 35 ? 13.93 36.406 14.375 1 33.22 35 GLY B O 1
ATOM 1752 N N . ARG B 1 36 ? 13.438 36.562 12.156 1 35.28 36 ARG B N 1
ATOM 1753 C CA . ARG B 1 36 ? 14.469 37.594 12.055 1 35.28 36 ARG B CA 1
ATOM 1754 C C . ARG B 1 36 ? 13.953 38.938 12.594 1 35.28 36 ARG B C 1
ATOM 1756 O O . ARG B 1 36 ? 14.727 39.875 12.789 1 35.28 36 ARG B O 1
ATOM 1763 N N . ARG B 1 37 ? 12.664 39.062 12.688 1 34.75 37 ARG B N 1
ATOM 1764 C CA . ARG B 1 37 ? 12.328 40.438 12.945 1 34.75 37 ARG B CA 1
ATOM 1765 C C . ARG B 1 37 ? 12.5 40.781 14.422 1 34.75 37 ARG B C 1
ATOM 1767 O O . ARG B 1 37 ? 12.273 41.938 14.836 1 34.75 37 ARG B O 1
ATOM 1774 N N . LYS B 1 38 ? 12.82 39.781 15.242 1 37.72 38 LYS B N 1
ATOM 1775 C CA . LYS B 1 38 ? 12.891 40.25 16.625 1 37.72 38 LYS B CA 1
ATOM 1776 C C . LYS B 1 38 ? 14.133 41.094 16.844 1 37.72 38 LYS B C 1
ATOM 1778 O O . LYS B 1 38 ? 14.203 41.875 17.812 1 37.72 38 LYS B O 1
ATOM 1783 N N . ARG B 1 39 ? 15.219 40.844 16.062 1 34.38 39 ARG B N 1
ATOM 1784 C CA . ARG B 1 39 ? 16.438 41.469 16.578 1 34.38 39 ARG B CA 1
ATOM 1785 C C . ARG B 1 39 ? 16.422 42.969 16.375 1 34.38 39 ARG B C 1
ATOM 1787 O O . ARG B 1 39 ? 17.016 43.719 17.172 1 34.38 39 ARG B O 1
ATOM 1794 N N . ALA B 1 40 ? 15.852 43.375 15.234 1 34.75 40 ALA B N 1
ATOM 1795 C CA . ALA B 1 40 ? 16.312 44.719 14.852 1 34.75 40 ALA B CA 1
ATOM 1796 C C . ALA B 1 40 ? 15.625 45.781 15.703 1 34.75 40 ALA B C 1
ATOM 1798 O O . ALA B 1 40 ? 16.156 46.875 15.883 1 34.75 40 ALA B O 1
ATOM 1799 N N . ARG B 1 41 ? 14.391 45.5 16.125 1 34.59 41 ARG B N 1
ATOM 1800 C CA . ARG B 1 41 ? 13.766 46.719 16.625 1 34.59 41 ARG B CA 1
ATOM 1801 C C . ARG B 1 41 ? 14.211 47 18.062 1 34.59 41 ARG B C 1
ATOM 1803 O O . ARG B 1 41 ? 13.781 48 18.656 1 34.59 41 ARG B O 1
ATOM 1810 N N . GLU B 1 42 ? 14.992 46 18.688 1 37.62 42 GLU B N 1
ATOM 1811 C CA . GLU B 1 42 ? 15.305 46.312 20.078 1 37.62 42 GLU B CA 1
ATOM 1812 C C . GLU B 1 42 ? 16.203 47.562 20.172 1 37.62 42 GLU B C 1
ATOM 1814 O O . GLU B 1 42 ? 16.453 48.062 21.266 1 37.62 42 GLU B O 1
ATOM 1819 N N . GLU B 1 43 ? 16.984 47.844 19.062 1 34.94 43 GLU B N 1
ATOM 1820 C CA . GLU B 1 43 ? 18.078 48.75 19.422 1 34.94 43 GLU B CA 1
ATOM 1821 C C . GLU B 1 43 ? 17.578 50.156 19.625 1 34.94 43 GLU B C 1
ATOM 1823 O O . GLU B 1 43 ? 18.172 50.938 20.375 1 34.94 43 GLU B O 1
ATOM 1828 N N . ASN B 1 44 ? 16.875 50.75 18.594 1 35.66 44 ASN B N 1
ATOM 1829 C CA . ASN B 1 44 ? 17.094 52.188 18.578 1 35.66 44 ASN B CA 1
ATOM 1830 C C . ASN B 1 44 ? 16.344 52.875 19.703 1 35.66 44 ASN B C 1
ATOM 1832 O O . ASN B 1 44 ? 16.688 54 20.078 1 35.66 44 ASN B O 1
ATOM 1836 N N . SER B 1 45 ? 14.93 52.906 19.703 1 35.53 45 SER B N 1
ATOM 1837 C CA . SER B 1 45 ? 14.312 54.125 20.234 1 35.53 45 SER B CA 1
ATOM 1838 C C . SER B 1 45 ? 14.43 54.188 21.75 1 35.53 45 SER B C 1
ATOM 1840 O O . SER B 1 45 ? 13.93 53.312 22.453 1 35.53 45 SER B O 1
ATOM 1842 N N . SER B 1 46 ? 15.508 54.594 22.359 1 36.59 46 SER B N 1
ATOM 1843 C CA . SER B 1 46 ? 15.789 55.031 23.719 1 36.59 46 SER B CA 1
ATOM 1844 C C . SER B 1 46 ? 14.633 55.875 24.281 1 36.59 46 SER B C 1
ATOM 1846 O O . SER B 1 46 ? 14.672 56.281 25.438 1 36.59 46 SER B O 1
ATOM 1848 N N . GLU B 1 47 ? 13.984 56.781 23.406 1 38 47 GLU B N 1
ATOM 1849 C CA . GLU B 1 47 ? 13.062 57.656 24.125 1 38 47 GLU B CA 1
ATOM 1850 C C . GLU B 1 47 ? 11.961 56.844 24.812 1 38 47 GLU B C 1
ATOM 1852 O O . GLU B 1 47 ? 11.234 56.094 24.141 1 38 47 GLU B O 1
ATOM 1857 N N . GLU B 1 48 ? 12.125 56.406 26.047 1 38.34 48 GLU B N 1
ATOM 1858 C CA . GLU B 1 48 ? 11.273 55.812 27.078 1 38.34 48 GLU B CA 1
ATOM 1859 C C . GLU B 1 48 ? 9.898 56.469 27.094 1 38.34 48 GLU B C 1
ATOM 1861 O O . GLU B 1 48 ? 9.656 57.406 27.875 1 38.34 48 GLU B O 1
ATOM 1866 N N . ALA B 1 49 ? 9.43 57.281 26.047 1 40.34 49 ALA B N 1
ATOM 1867 C CA . ALA B 1 49 ? 8.023 57.594 26.281 1 40.34 49 ALA B CA 1
ATOM 1868 C C . ALA B 1 49 ? 7.246 56.344 26.703 1 40.34 49 ALA B C 1
ATOM 1870 O O . ALA B 1 49 ? 7.395 55.281 26.094 1 40.34 49 ALA B O 1
ATOM 1871 N N . ASP B 1 50 ? 7.055 56.188 28.047 1 39.16 50 ASP B N 1
ATOM 1872 C CA . ASP B 1 50 ? 6.141 55.312 28.797 1 39.16 50 ASP B CA 1
ATOM 1873 C C . ASP B 1 50 ? 4.906 54.969 27.969 1 39.16 50 ASP B C 1
ATOM 1875 O O . ASP B 1 50 ? 3.893 55.688 28.031 1 39.16 50 ASP B O 1
ATOM 1879 N N . ASN B 1 51 ? 4.922 55.219 26.656 1 41.16 51 ASN B N 1
ATOM 1880 C CA . ASN B 1 51 ? 3.715 54.656 26.047 1 41.16 51 ASN B CA 1
ATOM 1881 C C . ASN B 1 51 ? 3.381 53.281 26.625 1 41.16 51 ASN B C 1
ATOM 1883 O O . ASN B 1 51 ? 4.133 52.312 26.422 1 41.16 51 ASN B O 1
ATOM 1887 N N . VAL B 1 52 ? 2.914 53.156 27.891 1 46.47 52 VAL B N 1
ATOM 1888 C CA . VAL B 1 52 ? 2.193 52.094 28.562 1 46.47 52 VAL B CA 1
ATOM 1889 C C . VAL B 1 52 ? 1.569 51.156 27.531 1 46.47 52 VAL B C 1
ATOM 1891 O O . VAL B 1 52 ? 0.667 51.562 26.781 1 46.47 52 VAL B O 1
ATOM 1894 N N . GLU B 1 53 ? 2.289 50.5 26.703 1 53.16 53 GLU B N 1
ATOM 1895 C CA . GLU B 1 53 ? 1.663 49.438 25.938 1 53.16 53 GLU B CA 1
ATOM 1896 C C . GLU B 1 53 ? 0.438 48.875 26.672 1 53.16 53 GLU B C 1
ATOM 1898 O O . GLU B 1 53 ? 0.534 48.438 27.812 1 53.16 53 GLU B O 1
ATOM 1903 N N . ALA B 1 54 ? -0.65 49.438 26.422 1 59.97 54 ALA B N 1
ATOM 1904 C CA . ALA B 1 54 ? -1.915 49.094 27.047 1 59.97 54 ALA B CA 1
ATOM 1905 C C . ALA B 1 54 ? -1.99 47.562 27.281 1 59.97 54 ALA B C 1
ATOM 1907 O O . ALA B 1 54 ? -1.414 46.781 26.531 1 59.97 54 ALA B O 1
ATOM 1908 N N . PRO B 1 55 ? -2.121 47.094 28.625 1 64.56 55 PRO B N 1
ATOM 1909 C CA . PRO B 1 55 ? -2.307 45.688 29.016 1 64.56 55 PRO B CA 1
ATOM 1910 C C . PRO B 1 55 ? -2.943 44.844 27.906 1 64.56 55 PRO B C 1
ATOM 1912 O O . PRO B 1 55 ? -2.6 43.656 27.75 1 64.56 55 PRO B O 1
ATOM 1915 N N . VAL B 1 56 ? -3.762 45.531 27.078 1 68.56 56 VAL B N 1
ATOM 1916 C CA . VAL B 1 56 ? -4.469 44.812 26.016 1 68.56 56 VAL B CA 1
ATOM 1917 C C . VAL B 1 56 ? -3.482 44.406 24.922 1 68.56 56 VAL B C 1
ATOM 1919 O O . VAL B 1 56 ? -3.566 43.312 24.391 1 68.56 56 VAL B O 1
ATOM 1922 N N . ASP B 1 57 ? -2.354 45.25 24.812 1 75.12 57 ASP B N 1
ATOM 1923 C CA . ASP B 1 57 ? -1.38 44.969 23.766 1 75.12 57 ASP B CA 1
ATOM 1924 C C . ASP B 1 57 ? -0.499 43.781 24.094 1 75.12 57 ASP B C 1
ATOM 1926 O O . ASP B 1 57 ? -0.214 42.938 23.234 1 75.12 57 ASP B O 1
ATOM 1930 N N . LYS B 1 58 ? -0.227 43.688 25.406 1 80 58 LYS B N 1
ATOM 1931 C CA . LYS B 1 58 ? 0.623 42.594 25.828 1 80 58 LYS B CA 1
ATOM 1932 C C . LYS B 1 58 ? -0.108 41.25 25.703 1 80 58 LYS B C 1
ATOM 1934 O O . LYS B 1 58 ? 0.481 40.25 25.281 1 80 58 LYS B O 1
ATOM 1939 N N . GLU B 1 59 ? -1.381 41.25 26.016 1 83.12 59 GLU B N 1
ATOM 1940 C CA . GLU B 1 59 ? -2.176 40.031 25.922 1 83.12 59 GLU B CA 1
ATOM 1941 C C . GLU B 1 59 ? -2.348 39.594 24.484 1 83.12 59 GLU B C 1
ATOM 1943 O O . GLU B 1 59 ? -2.271 38.406 24.172 1 83.12 59 GLU B O 1
ATOM 1948 N N . LEU B 1 60 ? -2.541 40.531 23.562 1 82.5 60 LEU B N 1
ATOM 1949 C CA . LEU B 1 60 ? -2.73 40.219 22.141 1 82.5 60 LEU B CA 1
ATOM 1950 C C . LEU B 1 60 ? -1.44 39.688 21.516 1 82.5 60 LEU B C 1
ATOM 1952 O O . LEU B 1 60 ? -1.473 38.781 20.688 1 82.5 60 LEU B O 1
ATOM 1956 N N . LYS B 1 61 ? -0.345 40.281 21.969 1 83 61 LYS B N 1
ATOM 1957 C CA . LYS B 1 61 ? 0.949 39.812 21.484 1 83 61 LYS B CA 1
ATOM 1958 C C . LYS B 1 61 ? 1.234 38.375 21.953 1 83 61 LYS B C 1
ATOM 1960 O O . LYS B 1 61 ? 1.771 37.562 21.188 1 83 61 LYS B O 1
ATOM 1965 N N . LYS B 1 62 ? 0.874 38.094 23.156 1 86.5 62 LYS B N 1
ATOM 1966 C CA . LYS B 1 62 ? 1.044 36.75 23.688 1 86.5 62 LYS B CA 1
ATOM 1967 C C . LYS B 1 62 ? 0.198 35.75 22.906 1 86.5 62 LYS B C 1
ATOM 1969 O O . LYS B 1 62 ? 0.673 34.656 22.562 1 86.5 62 LYS B O 1
ATOM 1974 N N . LYS B 1 63 ? -1.001 36.094 22.656 1 86.75 63 LYS B N 1
ATOM 1975 C CA . LYS B 1 63 ? -1.896 35.219 21.906 1 86.75 63 LYS B CA 1
ATOM 1976 C C . LYS B 1 63 ? -1.386 35 20.484 1 86.75 63 LYS B C 1
ATOM 1978 O O . LYS B 1 63 ? -1.49 33.875 19.953 1 86.75 63 LYS B O 1
ATOM 1983 N N . LEU B 1 64 ? -0.862 36.031 19.906 1 86.88 64 LEU B N 1
ATOM 1984 C CA . LEU B 1 64 ? -0.296 35.938 18.562 1 86.88 64 LEU B CA 1
ATOM 1985 C C . LEU B 1 64 ? 0.903 34.969 18.547 1 86.88 64 LEU B C 1
ATOM 1987 O O . LEU B 1 64 ? 1.061 34.188 17.625 1 86.88 64 LEU B O 1
ATOM 1991 N N . HIS B 1 65 ? 1.711 35.156 19.562 1 87.38 65 HIS B N 1
ATOM 1992 C CA . HIS B 1 65 ? 2.859 34.281 19.688 1 87.38 65 HIS B CA 1
ATOM 1993 C C . HIS B 1 65 ? 2.418 32.812 19.844 1 87.38 65 HIS B C 1
ATOM 1995 O O . HIS B 1 65 ? 2.973 31.922 19.203 1 87.38 65 HIS B O 1
ATOM 2001 N N . GLU B 1 66 ? 1.401 32.562 20.594 1 87.94 66 GLU B N 1
ATOM 2002 C CA . GLU B 1 66 ? 0.886 31.219 20.812 1 87.94 66 GLU B CA 1
ATOM 2003 C C . GLU B 1 66 ? 0.294 30.641 19.531 1 87.94 66 GLU B C 1
ATOM 2005 O O . GLU B 1 66 ? 0.475 29.453 19.219 1 87.94 66 GLU B O 1
ATOM 2010 N N . SER B 1 67 ? -0.415 31.453 18.766 1 87.25 67 SER B N 1
ATOM 2011 C CA . SER B 1 67 ? -1.006 31 17.516 1 87.25 67 SER B CA 1
ATOM 2012 C C . SER B 1 67 ? 0.069 30.656 16.484 1 87.25 67 SER B C 1
ATOM 2014 O O . SER B 1 67 ? -0.042 29.656 15.773 1 87.25 67 SER B O 1
ATOM 2016 N N . ASN B 1 68 ? 1.124 31.5 16.5 1 83.94 68 ASN B N 1
ATOM 2017 C CA . ASN B 1 68 ? 2.229 31.234 15.594 1 83.94 68 ASN B CA 1
ATOM 2018 C C . ASN B 1 68 ? 2.967 29.953 15.953 1 83.94 68 ASN B C 1
ATOM 2020 O O . ASN B 1 68 ? 3.393 29.203 15.07 1 83.94 68 ASN B O 1
ATOM 2024 N N . LYS B 1 69 ? 3.1 29.703 17.188 1 85.81 69 LYS B N 1
ATOM 2025 C CA . 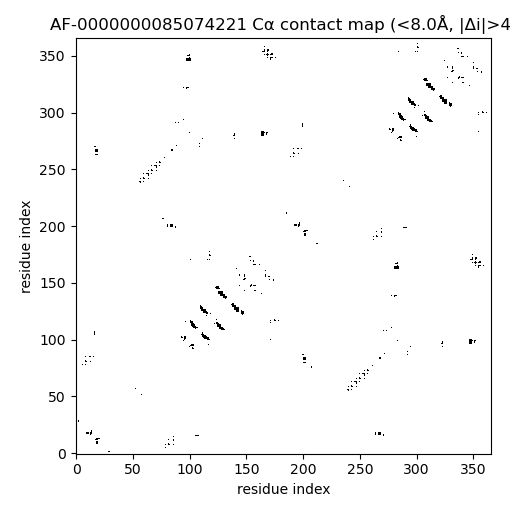LYS B 1 69 ? 3.709 28.453 17.656 1 85.81 69 LYS B CA 1
ATOM 2026 C C . LYS B 1 69 ? 2.877 27.25 17.234 1 85.81 69 LYS B C 1
ATOM 2028 O O . LYS B 1 69 ? 3.422 26.234 16.812 1 85.81 69 LYS B O 1
ATOM 2033 N N . LYS B 1 70 ? 1.609 27.359 17.328 1 83 70 LYS B N 1
ATOM 2034 C CA . LYS B 1 70 ? 0.715 26.281 16.938 1 83 70 LYS B CA 1
ATOM 2035 C C . LYS B 1 70 ? 0.797 26.016 15.438 1 83 70 LYS B C 1
ATOM 2037 O O . LYS B 1 70 ? 0.769 24.859 15.008 1 83 70 LYS B O 1
ATOM 2042 N N . ILE B 1 71 ? 0.894 27.047 14.68 1 81.5 71 ILE B N 1
ATOM 2043 C CA . ILE B 1 71 ? 1.031 26.922 13.227 1 81.5 71 ILE B CA 1
ATOM 2044 C C . ILE B 1 71 ? 2.312 26.156 12.898 1 81.5 71 ILE B C 1
ATOM 2046 O O . ILE B 1 71 ? 2.297 25.234 12.086 1 81.5 71 ILE B O 1
ATOM 2050 N N . TYR B 1 72 ? 3.363 26.547 13.609 1 80.44 72 TYR B N 1
ATOM 2051 C CA . TYR B 1 72 ? 4.652 25.891 13.406 1 80.44 72 TYR B CA 1
ATOM 2052 C C . TYR B 1 72 ? 4.574 24.422 13.758 1 80.44 72 TYR B C 1
ATOM 2054 O O . TYR B 1 72 ? 5.055 23.562 13 1 80.44 72 TYR B O 1
ATOM 2062 N N . GLU B 1 73 ? 3.934 24.062 14.781 1 77.69 73 GLU B N 1
ATOM 2063 C CA . GLU B 1 73 ? 3.795 22.688 15.227 1 77.69 73 GLU B CA 1
ATOM 2064 C C . GLU B 1 73 ? 2.955 21.875 14.25 1 77.69 73 GLU B C 1
ATOM 2066 O O . GLU B 1 73 ? 3.285 20.719 13.945 1 77.69 73 GLU B O 1
ATOM 2071 N N . LEU B 1 74 ? 1.922 22.5 13.742 1 75.81 74 LEU B N 1
ATOM 2072 C CA . LEU B 1 74 ? 1.039 21.828 12.805 1 75.81 74 LEU B CA 1
ATOM 2073 C C . LEU B 1 74 ? 1.748 21.562 11.477 1 75.81 74 LEU B C 1
ATOM 2075 O O . LEU B 1 74 ? 1.583 20.5 10.875 1 75.81 74 LEU B O 1
ATOM 2079 N N . GLU B 1 75 ? 2.547 22.453 11.094 1 74.69 75 GLU B N 1
ATOM 2080 C CA . GLU B 1 75 ? 3.32 22.297 9.867 1 74.69 75 GLU B CA 1
ATOM 2081 C C . GLU B 1 75 ? 4.352 21.172 10.016 1 74.69 75 GLU B C 1
ATOM 2083 O O . GLU B 1 75 ? 4.527 20.359 9.102 1 74.69 75 GLU B O 1
ATOM 2088 N N . LYS B 1 76 ? 4.984 21.188 11.156 1 73.56 76 LYS B N 1
ATOM 2089 C CA . LYS B 1 76 ? 5.973 20.156 11.438 1 73.56 76 LYS B CA 1
ATOM 2090 C C . LYS B 1 76 ? 5.32 18.766 11.492 1 73.56 76 LYS B C 1
ATOM 2092 O O . LYS B 1 76 ? 5.852 17.797 10.938 1 73.56 76 LYS B O 1
ATOM 2097 N N . THR B 1 77 ? 4.23 18.75 12.133 1 68.69 77 THR B N 1
ATOM 2098 C CA . THR B 1 77 ? 3.504 17.484 12.242 1 68.69 77 THR B CA 1
ATOM 2099 C C . THR B 1 77 ? 3.035 17.016 10.875 1 68.69 77 THR B C 1
ATOM 2101 O O . THR B 1 77 ? 3.143 15.828 10.555 1 68.69 77 THR B O 1
ATOM 2104 N N . ASN B 1 78 ? 2.543 17.922 10.07 1 70 78 ASN B N 1
ATOM 2105 C CA . ASN B 1 78 ? 2.111 17.578 8.719 1 70 78 ASN B CA 1
ATOM 2106 C C . ASN B 1 78 ? 3.26 17.016 7.887 1 70 78 ASN B C 1
ATOM 2108 O O . ASN B 1 78 ? 3.094 16.016 7.188 1 70 78 ASN B O 1
ATOM 2112 N N . ALA B 1 79 ? 4.305 17.594 8.07 1 69.62 79 ALA B N 1
ATOM 2113 C CA . ALA B 1 79 ? 5.484 17.156 7.336 1 69.62 79 ALA B CA 1
ATOM 2114 C C . ALA B 1 79 ? 5.91 15.758 7.777 1 69.62 79 ALA B C 1
ATOM 2116 O O . ALA B 1 79 ? 6.266 14.914 6.945 1 69.62 79 ALA B O 1
ATOM 2117 N N . LYS B 1 80 ? 5.844 15.562 9.031 1 72.94 80 LYS B N 1
ATOM 2118 C CA . LYS B 1 80 ? 6.211 14.258 9.578 1 72.94 80 LYS B CA 1
ATOM 2119 C C . LYS B 1 80 ? 5.234 13.172 9.125 1 72.94 80 LYS B C 1
ATOM 2121 O O . LYS B 1 80 ? 5.648 12.062 8.773 1 72.94 80 LYS B O 1
ATOM 2126 N N . ILE B 1 81 ? 4.023 13.461 9.086 1 69.81 81 ILE B N 1
ATOM 2127 C CA . ILE B 1 81 ? 3.002 12.5 8.672 1 69.81 81 ILE B CA 1
ATOM 2128 C C . ILE B 1 81 ? 3.203 12.125 7.207 1 69.81 81 ILE B C 1
ATOM 2130 O O . ILE B 1 81 ? 3.236 10.945 6.859 1 69.81 81 ILE B O 1
ATOM 2134 N N . ILE B 1 82 ? 3.426 13.125 6.531 1 70.56 82 ILE B N 1
ATOM 2135 C CA . ILE B 1 82 ? 3.561 12.898 5.094 1 70.56 82 ILE B CA 1
ATOM 2136 C C . ILE B 1 82 ? 4.762 11.984 4.828 1 70.56 82 ILE B C 1
ATOM 2138 O O . ILE B 1 82 ? 4.664 11.031 4.055 1 70.56 82 ILE B O 1
ATOM 2142 N N . SER B 1 83 ? 5.879 12.195 5.441 1 75.88 83 SER B N 1
ATOM 2143 C CA . SER B 1 83 ? 7.094 11.414 5.246 1 75.88 83 SER B CA 1
ATOM 2144 C C . SER B 1 83 ? 6.926 9.984 5.762 1 75.88 83 SER B C 1
ATOM 2146 O O . SER B 1 83 ? 7.301 9.023 5.082 1 75.88 83 SER B O 1
ATOM 2148 N N . CYS B 1 84 ? 6.34 9.805 6.867 1 74.5 84 CYS B N 1
ATOM 2149 C CA . CYS B 1 84 ? 6.16 8.5 7.492 1 74.5 84 CYS B CA 1
ATOM 2150 C C . CYS B 1 84 ? 5.227 7.625 6.668 1 74.5 84 CYS B C 1
ATOM 2152 O O . CYS B 1 84 ? 5.523 6.453 6.414 1 74.5 84 CYS B O 1
ATOM 2154 N N . VAL B 1 85 ? 4.207 8.312 6.246 1 74 85 VAL B N 1
ATOM 2155 C CA . VAL B 1 85 ? 3.238 7.574 5.441 1 74 85 VAL B CA 1
ATOM 2156 C C . VAL B 1 85 ? 3.883 7.141 4.125 1 74 85 VAL B C 1
ATOM 2158 O O . VAL B 1 85 ? 3.715 5.996 3.693 1 74 85 VAL B O 1
ATOM 2161 N N . GLY B 1 86 ? 4.57 7.957 3.523 1 76.31 86 GLY B N 1
ATOM 2162 C CA . GLY B 1 86 ? 5.277 7.617 2.299 1 76.31 86 GLY B CA 1
ATOM 2163 C C . GLY B 1 86 ? 6.227 6.445 2.463 1 76.31 86 GLY B C 1
ATOM 2164 O O . GLY B 1 86 ? 6.242 5.531 1.634 1 76.31 86 GLY B O 1
ATOM 2165 N N . GLU B 1 87 ? 6.949 6.477 3.547 1 79.38 87 GLU B N 1
ATOM 2166 C CA . GLU B 1 87 ? 7.898 5.406 3.834 1 79.38 87 GLU B CA 1
ATOM 2167 C C . GLU B 1 87 ? 7.18 4.074 4.035 1 79.38 87 GLU B C 1
ATOM 2169 O O . GLU B 1 87 ? 7.633 3.039 3.539 1 79.38 87 GLU B O 1
ATOM 2174 N N . LYS B 1 88 ? 6.078 4.102 4.715 1 80.75 88 LYS B N 1
ATOM 2175 C CA . LYS B 1 88 ? 5.332 2.879 5.004 1 80.75 88 LYS B CA 1
ATOM 2176 C C . LYS B 1 88 ? 4.711 2.301 3.736 1 80.75 88 LYS B C 1
ATOM 2178 O O . LYS B 1 88 ? 4.734 1.087 3.525 1 80.75 88 LYS B O 1
ATOM 2183 N N . ILE B 1 89 ? 4.25 3.15 2.885 1 83 89 ILE B N 1
ATOM 2184 C CA . ILE B 1 89 ? 3.674 2.709 1.619 1 83 89 ILE B CA 1
ATOM 2185 C C . ILE B 1 89 ? 4.762 2.088 0.748 1 83 89 ILE B C 1
ATOM 2187 O O . ILE B 1 89 ? 4.559 1.027 0.151 1 83 89 ILE B O 1
ATOM 2191 N N . ASN B 1 90 ? 5.875 2.752 0.723 1 84.88 90 ASN B N 1
ATOM 2192 C CA . ASN B 1 90 ? 6.988 2.232 -0.063 1 84.88 90 ASN B CA 1
ATOM 2193 C C . ASN B 1 90 ? 7.453 0.875 0.457 1 84.88 90 ASN B C 1
ATOM 2195 O O . ASN B 1 90 ? 7.758 -0.024 -0.328 1 84.88 90 ASN B O 1
ATOM 2199 N N . ASN B 1 91 ? 7.504 0.784 1.753 1 87.5 91 ASN B N 1
ATOM 2200 C CA . ASN B 1 91 ? 7.879 -0.486 2.365 1 87.5 91 ASN B CA 1
ATOM 2201 C C . ASN B 1 91 ? 6.898 -1.597 1.997 1 87.5 91 ASN B C 1
ATOM 2203 O O . ASN B 1 91 ? 7.312 -2.723 1.711 1 87.5 91 ASN B O 1
ATOM 2207 N N . PHE B 1 92 ? 5.668 -1.272 1.972 1 89.44 92 PHE B N 1
ATOM 2208 C CA . PHE B 1 92 ? 4.621 -2.209 1.575 1 89.44 92 PHE B CA 1
ATOM 2209 C C . PHE B 1 92 ? 4.785 -2.619 0.117 1 89.44 92 PHE B C 1
ATOM 2211 O O . PHE B 1 92 ? 4.695 -3.803 -0.215 1 89.44 92 PHE B O 1
ATOM 2218 N N . ARG B 1 93 ? 4.996 -1.731 -0.693 1 91.5 93 ARG B N 1
ATOM 2219 C CA . ARG B 1 93 ? 5.199 -1.989 -2.115 1 91.5 93 ARG B CA 1
ATOM 2220 C C . ARG B 1 93 ? 6.414 -2.881 -2.342 1 91.5 93 ARG B C 1
ATOM 2222 O O . ARG B 1 93 ? 6.371 -3.801 -3.16 1 91.5 93 ARG B O 1
ATOM 2229 N N . ASP B 1 94 ? 7.438 -2.586 -1.575 1 92.69 94 ASP B N 1
ATOM 2230 C CA . ASP B 1 94 ? 8.648 -3.402 -1.658 1 92.69 94 ASP B CA 1
ATOM 2231 C C . ASP B 1 94 ? 8.367 -4.844 -1.244 1 92.69 94 ASP B C 1
ATOM 2233 O O . ASP B 1 94 ? 8.859 -5.785 -1.871 1 92.69 94 ASP B O 1
ATOM 2237 N N . ALA B 1 95 ? 7.566 -5.004 -0.231 1 94.25 95 ALA B N 1
ATOM 2238 C CA . ALA B 1 95 ? 7.207 -6.332 0.251 1 94.25 95 ALA B CA 1
ATOM 2239 C C . ALA B 1 95 ? 6.434 -7.109 -0.81 1 94.25 95 ALA B C 1
ATOM 2241 O O . ALA B 1 95 ? 6.762 -8.266 -1.106 1 94.25 95 ALA B O 1
ATOM 2242 N N . VAL B 1 96 ? 5.504 -6.434 -1.434 1 96.69 96 VAL B N 1
ATOM 2243 C CA . VAL B 1 96 ? 4.695 -7.07 -2.467 1 96.69 96 VAL B CA 1
ATOM 2244 C C . VAL B 1 96 ? 5.57 -7.406 -3.674 1 96.69 96 VAL B C 1
ATOM 2246 O O . VAL B 1 96 ? 5.473 -8.5 -4.23 1 96.69 96 VAL B O 1
ATOM 2249 N N . ASN B 1 97 ? 6.414 -6.527 -3.998 1 96.69 97 ASN B N 1
ATOM 2250 C CA . ASN B 1 97 ? 7.301 -6.73 -5.137 1 96.69 97 ASN B CA 1
ATOM 2251 C C . ASN B 1 97 ? 8.25 -7.906 -4.906 1 96.69 97 ASN B C 1
ATOM 2253 O O . ASN B 1 97 ? 8.398 -8.766 -5.777 1 96.69 97 ASN B O 1
ATOM 2257 N N . GLU B 1 98 ? 8.828 -7.961 -3.801 1 95.81 98 GLU B N 1
ATOM 2258 C CA . GLU B 1 98 ? 9.828 -8.984 -3.52 1 95.81 98 GLU B CA 1
ATOM 2259 C C . GLU B 1 98 ? 9.172 -10.336 -3.227 1 95.81 98 GLU B C 1
ATOM 2261 O O . GLU B 1 98 ? 9.656 -11.375 -3.676 1 95.81 98 GLU B O 1
ATOM 2266 N N . VAL B 1 99 ? 8.086 -10.383 -2.535 1 96.5 99 VAL B N 1
ATOM 2267 C CA . VAL B 1 99 ? 7.484 -11.617 -2.039 1 96.5 99 VAL B CA 1
ATOM 2268 C C . VAL B 1 99 ? 6.566 -12.203 -3.107 1 96.5 99 VAL B C 1
ATOM 2270 O O . VAL B 1 99 ? 6.574 -13.414 -3.342 1 96.5 99 VAL B O 1
ATOM 2273 N N . LEU B 1 100 ? 5.789 -11.344 -3.789 1 97.56 100 LEU B N 1
ATOM 2274 C CA . LEU B 1 100 ? 4.789 -11.844 -4.734 1 97.56 100 LEU B CA 1
ATOM 2275 C C . LEU B 1 100 ? 5.262 -11.656 -6.172 1 97.56 100 LEU B C 1
ATOM 2277 O O . LEU B 1 100 ? 4.707 -12.258 -7.094 1 97.56 100 LEU B O 1
ATOM 2281 N N . GLY B 1 101 ? 6.316 -10.781 -6.344 1 96.88 101 GLY B N 1
ATOM 2282 C CA . GLY B 1 101 ? 6.98 -10.711 -7.637 1 96.88 101 GLY B CA 1
ATOM 2283 C C . GLY B 1 101 ? 6.348 -9.711 -8.578 1 96.88 101 GLY B C 1
ATOM 2284 O O . GLY B 1 101 ? 6.453 -9.852 -9.805 1 96.88 101 GLY B O 1
ATOM 2285 N N . PHE B 1 102 ? 5.57 -8.75 -8.023 1 97.56 102 PHE B N 1
ATOM 2286 C CA . PHE B 1 102 ? 4.949 -7.762 -8.898 1 97.56 102 PHE B CA 1
ATOM 2287 C C . PHE B 1 102 ? 5.207 -6.352 -8.391 1 97.56 102 PHE B C 1
ATOM 2289 O O . PHE B 1 102 ? 4.957 -6.055 -7.219 1 97.56 102 PHE B O 1
ATOM 2296 N N . LYS B 1 103 ? 5.715 -5.543 -9.25 1 95.88 103 LYS B N 1
ATOM 2297 C CA . LYS B 1 103 ? 5.711 -4.102 -9.016 1 95.88 103 LYS B CA 1
ATOM 2298 C C . LYS B 1 103 ? 4.348 -3.496 -9.344 1 95.88 103 LYS B C 1
ATOM 2300 O O . LYS B 1 103 ? 3.916 -3.506 -10.492 1 95.88 103 LYS B O 1
ATOM 2305 N N . VAL B 1 104 ? 3.691 -2.982 -8.32 1 95.62 104 VAL B N 1
ATOM 2306 C CA . VAL B 1 104 ? 2.334 -2.471 -8.477 1 95.62 104 VAL B CA 1
ATOM 2307 C C . VAL B 1 104 ? 2.357 -0.944 -8.516 1 95.62 104 VAL B C 1
ATOM 2309 O O . VAL B 1 104 ? 2.943 -0.307 -7.637 1 95.62 104 VAL B O 1
ATOM 2312 N N . SER B 1 105 ? 1.812 -0.472 -9.547 1 90.62 105 SER B N 1
ATOM 2313 C CA . SER B 1 105 ? 1.7 0.977 -9.68 1 90.62 105 SER B CA 1
ATOM 2314 C C . SER B 1 105 ? 0.286 1.388 -10.078 1 90.62 105 SER B C 1
ATOM 2316 O O . SER B 1 105 ? -0.501 0.559 -10.539 1 90.62 105 SER B O 1
ATOM 2318 N N . THR B 1 106 ? -0.073 2.588 -9.672 1 89.38 106 THR B N 1
ATOM 2319 C CA . THR B 1 106 ? -1.391 3.113 -10.008 1 89.38 106 THR B CA 1
ATOM 2320 C C . THR B 1 106 ? -1.298 4.582 -10.422 1 89.38 106 THR B C 1
ATOM 2322 O O . THR B 1 106 ? -0.512 5.34 -9.852 1 89.38 106 THR B O 1
ATOM 2325 N N . ASN B 1 107 ? -1.914 4.809 -11.562 1 77.25 107 ASN B N 1
ATOM 2326 C CA . ASN B 1 107 ? -1.983 6.195 -12.016 1 77.25 107 ASN B CA 1
ATOM 2327 C C . ASN B 1 107 ? -3.289 6.859 -11.586 1 77.25 107 ASN B C 1
ATOM 2329 O O . ASN B 1 107 ? -3.395 8.086 -11.586 1 77.25 107 ASN B O 1
ATOM 2333 N N . ASP B 1 108 ? -4.266 6.117 -11.32 1 80 108 ASP B N 1
ATOM 2334 C CA . ASP B 1 108 ? -5.559 6.598 -10.844 1 80 108 ASP B CA 1
ATOM 2335 C C . ASP B 1 108 ? -6.156 5.645 -9.812 1 80 108 ASP B C 1
ATOM 2337 O O . ASP B 1 108 ? -5.562 4.609 -9.5 1 80 108 ASP B O 1
ATOM 2341 N N . TYR B 1 109 ? -7.23 6.062 -9.148 1 79.69 109 TYR B N 1
ATOM 2342 C CA . TYR B 1 109 ? -7.84 5.301 -8.062 1 79.69 109 TYR B CA 1
ATOM 2343 C C . TYR B 1 109 ? -8.359 3.961 -8.562 1 79.69 109 TYR B C 1
ATOM 2345 O O . TYR B 1 109 ? -8.398 2.984 -7.809 1 79.69 109 TYR B O 1
ATOM 2353 N N . ASN B 1 110 ? -8.633 3.924 -9.789 1 89.38 110 ASN B N 1
ATOM 2354 C CA . ASN B 1 110 ? -9.375 2.756 -10.258 1 89.38 110 ASN B CA 1
ATOM 2355 C C . ASN B 1 110 ? -8.492 1.828 -11.086 1 89.38 110 ASN B C 1
ATOM 2357 O O . ASN B 1 110 ? -8.906 0.723 -11.438 1 89.38 110 ASN B O 1
ATOM 2361 N N . THR B 1 111 ? -7.359 2.291 -11.414 1 92.44 111 THR B N 1
ATOM 2362 C CA . THR B 1 111 ? -6.52 1.519 -12.32 1 92.44 111 THR B CA 1
ATOM 2363 C C . THR B 1 111 ? -5.207 1.127 -11.641 1 92.44 111 THR B C 1
ATOM 2365 O O . THR B 1 111 ? -4.539 1.97 -11.047 1 92.44 111 THR B O 1
ATOM 2368 N N . PHE B 1 112 ? -4.871 -0.176 -11.766 1 94.75 112 PHE B N 1
ATOM 2369 C CA . PHE B 1 112 ? -3.625 -0.691 -11.211 1 94.75 112 PHE B CA 1
ATOM 2370 C C . PHE B 1 112 ? -2.82 -1.419 -12.281 1 94.75 112 PHE B C 1
ATOM 2372 O O . PHE B 1 112 ? -3.383 -2.148 -13.102 1 94.75 112 PHE B O 1
ATOM 2379 N N . ASN B 1 113 ? -1.511 -1.165 -12.297 1 95.38 113 ASN B N 1
ATOM 2380 C CA . ASN B 1 113 ? -0.575 -1.833 -13.203 1 95.38 113 ASN B CA 1
ATOM 2381 C C . ASN B 1 113 ? 0.354 -2.777 -12.438 1 95.38 113 ASN B C 1
ATOM 2383 O O . ASN B 1 113 ? 1.041 -2.361 -11.508 1 95.38 113 ASN B O 1
ATOM 2387 N N . PHE B 1 114 ? 0.309 -3.99 -12.859 1 96.75 114 PHE B N 1
ATOM 2388 C CA . PHE B 1 114 ? 1.17 -5.008 -12.273 1 96.75 114 PHE B CA 1
ATOM 2389 C C . PHE B 1 114 ? 2.271 -5.414 -13.242 1 96.75 114 PHE B C 1
ATOM 2391 O O . PHE B 1 114 ? 1.991 -5.938 -14.32 1 96.75 114 PHE B O 1
ATOM 2398 N N . MET B 1 115 ? 3.49 -5.16 -12.828 1 96.19 115 MET B N 1
ATOM 2399 C CA . MET B 1 115 ? 4.633 -5.574 -13.633 1 96.19 115 MET B CA 1
ATOM 2400 C C . MET B 1 115 ? 5.414 -6.684 -12.938 1 96.19 115 MET B C 1
ATOM 2402 O O . MET B 1 115 ? 5.91 -6.5 -11.828 1 96.19 115 MET B O 1
ATOM 2406 N N . SER B 1 116 ? 5.504 -7.824 -13.609 1 95.62 116 SER B N 1
ATOM 2407 C CA . SER B 1 116 ? 6.188 -8.969 -13.023 1 95.62 116 SER B CA 1
ATOM 2408 C C . SER B 1 116 ? 7.68 -8.688 -12.859 1 95.62 116 SER B C 1
ATOM 2410 O O . SER B 1 116 ? 8.289 -8.023 -13.695 1 95.62 116 SER B O 1
ATOM 2412 N N . LEU B 1 117 ? 8.258 -9.234 -11.82 1 93.62 117 LEU B N 1
ATOM 2413 C CA . LEU B 1 117 ? 9.703 -9.195 -11.594 1 93.62 117 LEU B CA 1
ATOM 2414 C C . LEU B 1 117 ? 10.445 -9.914 -12.719 1 93.62 117 LEU B C 1
ATOM 2416 O O . LEU B 1 117 ? 11.625 -9.648 -12.953 1 93.62 117 LEU B O 1
ATOM 2420 N N . TYR B 1 118 ? 9.773 -10.766 -13.438 1 92.06 118 TYR B N 1
ATOM 2421 C CA . TYR B 1 118 ? 10.367 -11.586 -14.484 1 92.06 118 TYR B CA 1
ATOM 2422 C C . TYR B 1 118 ? 9.969 -11.07 -15.867 1 92.06 118 TYR B C 1
ATOM 2424 O O . TYR B 1 118 ? 10.094 -11.789 -16.859 1 92.06 118 TYR B O 1
ATOM 2432 N N . ALA B 1 119 ? 9.406 -9.852 -15.836 1 91 119 ALA B N 1
ATOM 2433 C CA . ALA B 1 119 ? 9 -9.273 -17.109 1 91 119 ALA B CA 1
ATOM 2434 C C . ALA B 1 119 ? 10.195 -9.141 -18.062 1 91 119 ALA B C 1
ATOM 2436 O O . ALA B 1 119 ? 11.297 -8.789 -17.625 1 91 119 ALA B O 1
ATOM 2437 N N . GLN B 1 120 ? 10.055 -9.391 -19.297 1 84.56 120 GLN B N 1
ATOM 2438 C CA . GLN B 1 120 ? 11.125 -9.312 -20.281 1 84.56 120 GLN B CA 1
ATOM 2439 C C . GLN B 1 120 ? 11.18 -7.926 -20.922 1 84.56 120 GLN B C 1
ATOM 2441 O O . GLN B 1 120 ? 12.164 -7.578 -21.578 1 84.56 120 GLN B O 1
ATOM 2446 N N . SER B 1 121 ? 10.109 -7.188 -20.734 1 83.88 121 SER B N 1
ATOM 2447 C CA . SER B 1 121 ? 10.023 -5.824 -21.25 1 83.88 121 SER B CA 1
ATOM 2448 C C . SER B 1 121 ? 9.219 -4.93 -20.312 1 83.88 121 SER B C 1
ATOM 2450 O O . SER B 1 121 ? 8.383 -5.414 -19.562 1 83.88 121 SER B O 1
ATOM 2452 N N . SER B 1 122 ? 9.555 -3.705 -20.391 1 84.94 122 SER B N 1
ATOM 2453 C CA . SER B 1 122 ? 8.82 -2.738 -19.578 1 84.94 122 SER B CA 1
ATOM 2454 C C . SER B 1 122 ? 7.367 -2.621 -20.031 1 84.94 122 SER B C 1
ATOM 2456 O O . SER B 1 122 ? 6.527 -2.08 -19.312 1 84.94 122 SER B O 1
ATOM 2458 N N . GLU B 1 123 ? 7.07 -3.156 -21.156 1 82.81 123 GLU B N 1
ATOM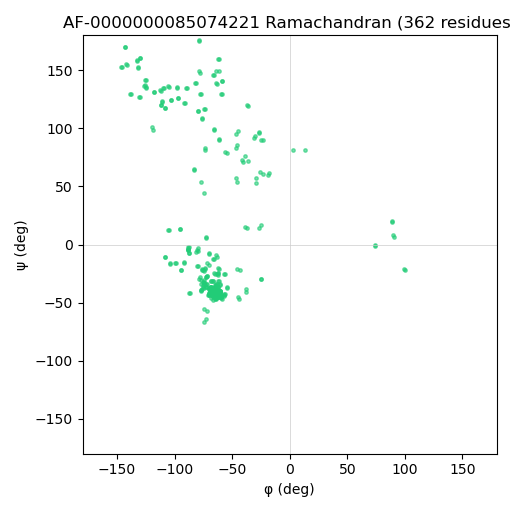 2459 C CA . GLU B 1 123 ? 5.719 -3.098 -21.703 1 82.81 123 GLU B CA 1
ATOM 2460 C C . GLU B 1 123 ? 4.871 -4.262 -21.203 1 82.81 123 GLU B C 1
ATOM 2462 O O . GLU B 1 123 ? 3.646 -4.25 -21.344 1 82.81 123 GLU B O 1
ATOM 2467 N N . ASP B 1 124 ? 5.539 -5.199 -20.5 1 87.62 124 ASP B N 1
ATOM 2468 C CA . ASP B 1 124 ? 4.84 -6.387 -20.016 1 87.62 124 ASP B CA 1
ATOM 2469 C C . ASP B 1 124 ? 4.121 -6.098 -18.703 1 87.62 124 ASP B C 1
ATOM 2471 O O . ASP B 1 124 ? 4.449 -6.684 -17.672 1 87.62 124 ASP B O 1
ATOM 2475 N N . VAL B 1 125 ? 3.154 -5.195 -18.875 1 93.44 125 VAL B N 1
ATOM 2476 C CA . VAL B 1 125 ? 2.381 -4.789 -17.703 1 93.44 125 VAL B CA 1
ATOM 2477 C C . VAL B 1 125 ? 0.962 -5.34 -17.812 1 93.44 125 VAL B C 1
ATOM 2479 O O . VAL B 1 125 ? 0.359 -5.328 -18.875 1 93.44 125 VAL B O 1
ATOM 2482 N N . ILE B 1 126 ? 0.51 -5.887 -16.734 1 95.31 126 ILE B N 1
ATOM 2483 C CA . ILE B 1 126 ? -0.873 -6.344 -16.656 1 95.31 126 ILE B CA 1
ATOM 2484 C C . ILE B 1 126 ? -1.73 -5.277 -15.977 1 95.31 126 ILE B C 1
ATOM 2486 O O . ILE B 1 126 ? -1.465 -4.895 -14.828 1 95.31 126 ILE B O 1
ATOM 2490 N N . ARG B 1 127 ? -2.766 -4.914 -16.656 1 95.12 127 ARG B N 1
ATOM 2491 C CA . ARG B 1 127 ? -3.59 -3.812 -16.156 1 95.12 127 ARG B CA 1
ATOM 2492 C C . ARG B 1 127 ? -4.898 -4.328 -15.578 1 95.12 127 ARG B C 1
ATOM 2494 O O . ARG B 1 127 ? -5.551 -5.195 -16.172 1 95.12 127 ARG B O 1
ATOM 2501 N N . PHE B 1 128 ? -5.203 -3.73 -14.406 1 95.94 128 PHE B N 1
ATOM 2502 C CA . PHE B 1 128 ? -6.461 -4.051 -13.75 1 95.94 128 PHE B CA 1
ATOM 2503 C C . PHE B 1 128 ? -7.262 -2.783 -13.469 1 95.94 128 PHE B C 1
ATOM 2505 O O . PHE B 1 128 ? -6.699 -1.755 -13.094 1 95.94 128 PHE B O 1
ATOM 2512 N N . GLN B 1 129 ? -8.547 -2.932 -13.648 1 94.06 129 GLN B N 1
ATOM 2513 C CA . GLN B 1 129 ? -9.438 -1.805 -13.383 1 94.06 129 GLN B CA 1
ATOM 2514 C C . GLN B 1 129 ? -10.516 -2.182 -12.383 1 94.06 129 GLN B C 1
ATOM 2516 O O . GLN B 1 129 ? -11.086 -3.273 -12.453 1 94.06 129 GLN B O 1
ATOM 2521 N N . ARG B 1 130 ? -10.68 -1.294 -11.5 1 93.38 130 ARG B N 1
ATOM 2522 C CA . ARG B 1 130 ? -11.758 -1.479 -10.539 1 93.38 130 ARG B CA 1
ATOM 2523 C C . ARG B 1 130 ? -13.109 -1.142 -11.156 1 93.38 130 ARG B C 1
ATOM 2525 O O . ARG B 1 130 ? -13.25 -0.12 -11.836 1 93.38 130 ARG B O 1
ATOM 2532 N N . GLN B 1 131 ? -13.992 -2.076 -10.984 1 91.44 131 GLN B N 1
ATOM 2533 C CA . GLN B 1 131 ? -15.344 -1.869 -11.484 1 91.44 131 GLN B CA 1
ATOM 2534 C C . GLN B 1 131 ? -16.375 -2.438 -10.516 1 91.44 131 GLN B C 1
ATOM 2536 O O . GLN B 1 131 ? -16.047 -3.209 -9.617 1 91.44 131 GLN B O 1
ATOM 2541 N N . THR B 1 132 ? -17.516 -1.848 -10.633 1 90.56 132 THR B N 1
ATOM 2542 C CA . THR B 1 132 ? -18.625 -2.383 -9.867 1 90.56 132 THR B CA 1
ATOM 2543 C C . THR B 1 132 ? -19.391 -3.422 -10.68 1 90.56 132 THR B C 1
ATOM 2545 O O . THR B 1 132 ? -19.844 -3.143 -11.797 1 90.56 132 THR B O 1
ATOM 2548 N N . ASN B 1 133 ? -19.469 -4.641 -10.125 1 88.5 133 ASN B N 1
ATOM 2549 C CA . ASN B 1 133 ? -20.156 -5.707 -10.852 1 88.5 133 ASN B CA 1
ATOM 2550 C C . ASN B 1 133 ? -21.672 -5.594 -10.719 1 88.5 133 ASN B C 1
ATOM 2552 O O . ASN B 1 133 ? -22.172 -4.637 -10.125 1 88.5 133 ASN B O 1
ATOM 2556 N N . GLU B 1 134 ? -22.328 -6.449 -11.391 1 88.56 134 GLU B N 1
ATOM 2557 C CA . GLU B 1 134 ? -23.797 -6.422 -11.406 1 88.56 134 GLU B CA 1
ATOM 2558 C C . GLU B 1 134 ? -24.359 -6.527 -10 1 88.56 134 GLU B C 1
ATOM 2560 O O . GLU B 1 134 ? -25.438 -5.996 -9.719 1 88.56 134 GLU B O 1
ATOM 2565 N N . GLU B 1 135 ? -23.656 -7.098 -9.078 1 90.75 135 GLU B N 1
ATOM 2566 C CA . GLU B 1 135 ? -24.094 -7.301 -7.703 1 90.75 135 GLU B CA 1
ATOM 2567 C C . GLU B 1 135 ? -23.75 -6.098 -6.828 1 90.75 135 GLU B C 1
ATOM 2569 O O . GLU B 1 135 ? -24.078 -6.07 -5.645 1 90.75 135 GLU B O 1
ATOM 2574 N N . GLY B 1 136 ? -23.094 -5.203 -7.371 1 89.81 136 GLY B N 1
ATOM 2575 C CA . GLY B 1 136 ? -22.75 -3.996 -6.633 1 89.81 136 GLY B CA 1
ATOM 2576 C C . GLY B 1 136 ? -21.422 -4.102 -5.898 1 89.81 136 GLY B C 1
ATOM 2577 O O . GLY B 1 136 ? -21.078 -3.238 -5.086 1 89.81 136 GLY B O 1
ATOM 2578 N N . GLU B 1 137 ? -20.781 -5.195 -6.184 1 89.81 137 GLU B N 1
ATOM 2579 C CA . GLU B 1 137 ? -19.484 -5.387 -5.52 1 89.81 137 GLU B CA 1
ATOM 2580 C C . GLU B 1 137 ? -18.344 -4.781 -6.328 1 89.81 137 GLU B C 1
ATOM 2582 O O . GLU B 1 137 ? -18.344 -4.852 -7.559 1 89.81 137 GLU B O 1
ATOM 2587 N N . ARG B 1 138 ? -17.5 -4.094 -5.68 1 89.31 138 ARG B N 1
ATOM 2588 C CA . ARG B 1 138 ? -16.312 -3.57 -6.324 1 89.31 138 ARG B CA 1
ATOM 2589 C C . ARG B 1 138 ? -15.289 -4.68 -6.566 1 89.31 138 ARG B C 1
ATOM 2591 O O . ARG B 1 138 ? -14.859 -5.352 -5.629 1 89.31 138 ARG B O 1
ATOM 2598 N N . VAL B 1 139 ? -15.008 -4.922 -7.859 1 91.94 139 VAL B N 1
ATOM 2599 C CA . VAL B 1 139 ? -14.086 -5.988 -8.234 1 91.94 139 VAL B CA 1
ATOM 2600 C C . VAL B 1 139 ? -13.039 -5.445 -9.211 1 91.94 139 VAL B C 1
ATOM 2602 O O . VAL B 1 139 ? -13.227 -4.387 -9.812 1 91.94 139 VAL B O 1
ATOM 2605 N N . PHE B 1 140 ? -12.008 -6.141 -9.281 1 93.75 140 PHE B N 1
ATOM 2606 C CA . PHE B 1 140 ? -10.992 -5.789 -10.273 1 93.75 140 PHE B CA 1
ATOM 2607 C C . PHE B 1 140 ? -11.141 -6.641 -11.523 1 93.75 140 PHE B C 1
ATOM 2609 O O . PHE B 1 140 ? -11.367 -7.848 -11.438 1 93.75 140 PHE B O 1
ATOM 2616 N N . GLU B 1 141 ? -11.062 -5.949 -12.656 1 92.81 141 GLU B N 1
ATOM 2617 C CA . GLU B 1 141 ? -11.094 -6.637 -13.945 1 92.81 141 GLU B CA 1
ATOM 2618 C C . GLU B 1 141 ? -9.75 -6.535 -14.664 1 92.81 141 GLU B C 1
ATOM 2620 O O . GLU B 1 141 ? -9.133 -5.469 -14.688 1 92.81 141 GLU B O 1
ATOM 2625 N N . MET B 1 142 ? -9.32 -7.629 -15.109 1 93.44 142 MET B N 1
ATOM 2626 C CA . MET B 1 142 ? -8.055 -7.699 -15.828 1 93.44 142 MET B CA 1
ATOM 2627 C C . MET B 1 142 ? -8.227 -7.281 -17.281 1 93.44 142 MET B C 1
ATOM 2629 O O . MET B 1 142 ? -9.227 -7.617 -17.922 1 93.44 142 MET B O 1
ATOM 2633 N N . ASP B 1 143 ? -7.297 -6.527 -17.812 1 91 143 ASP B N 1
ATOM 2634 C CA . ASP B 1 143 ? -7.238 -6.262 -19.25 1 91 143 ASP B CA 1
ATOM 2635 C C . ASP B 1 143 ? -6.68 -7.461 -20.016 1 91 143 ASP B C 1
ATOM 2637 O O . ASP B 1 143 ? -5.484 -7.746 -19.938 1 91 143 ASP B O 1
ATOM 2641 N N . PRO B 1 144 ? -7.492 -8.141 -20.734 1 84.31 144 PRO B N 1
ATOM 2642 C CA . PRO B 1 144 ? -7.035 -9.359 -21.406 1 84.31 144 PRO B CA 1
ATOM 2643 C C . PRO B 1 144 ? -6.074 -9.07 -22.562 1 84.31 144 PRO B C 1
ATOM 2645 O O . PRO B 1 144 ? -5.445 -9.992 -23.094 1 84.31 144 PRO B O 1
ATOM 2648 N N . ASN B 1 145 ? -5.926 -7.805 -22.875 1 85.31 145 ASN B N 1
ATOM 2649 C CA . ASN B 1 145 ? -5.086 -7.449 -24.016 1 85.31 145 ASN B CA 1
ATOM 2650 C C . ASN B 1 145 ? -3.666 -7.102 -23.578 1 85.31 145 ASN B C 1
ATOM 2652 O O . ASN B 1 145 ? -2.879 -6.582 -24.375 1 85.31 145 ASN B O 1
ATOM 2656 N N . SER B 1 146 ? -3.383 -7.414 -22.422 1 87.88 146 SER B N 1
ATOM 2657 C CA . SER B 1 146 ? -2.025 -7.16 -21.953 1 87.88 146 SER B CA 1
ATOM 2658 C C . SER B 1 146 ? -1.006 -7.977 -22.734 1 87.88 146 SER B C 1
ATOM 2660 O O . SER B 1 146 ? -1.222 -9.164 -23 1 87.88 146 SER B O 1
ATOM 2662 N N . LYS B 1 147 ? 0.102 -7.422 -23.078 1 87.5 147 LYS B N 1
ATOM 2663 C CA . LYS B 1 147 ? 1.12 -8.016 -23.953 1 87.5 147 LYS B CA 1
ATOM 2664 C C . LYS B 1 147 ? 1.706 -9.273 -23.312 1 87.5 147 LYS B C 1
ATOM 2666 O O . LYS B 1 147 ? 2.145 -10.188 -24.031 1 87.5 147 LYS B O 1
ATOM 2671 N N . VAL B 1 148 ? 1.647 -9.344 -22.047 1 88.69 148 VAL B N 1
ATOM 2672 C CA . VAL B 1 148 ? 2.232 -10.477 -21.344 1 88.69 148 VAL B CA 1
ATOM 2673 C C . VAL B 1 148 ? 1.537 -11.766 -21.766 1 88.69 148 VAL B C 1
ATOM 2675 O O . VAL B 1 148 ? 2.182 -12.812 -21.891 1 88.69 148 VAL B O 1
ATOM 2678 N N . PHE B 1 149 ? 0.29 -11.672 -22.078 1 88.88 149 PHE B N 1
ATOM 2679 C CA . PHE B 1 149 ? -0.484 -12.875 -22.344 1 88.88 149 PHE B CA 1
ATOM 2680 C C . PHE B 1 149 ? -0.384 -13.266 -23.828 1 88.88 149 PHE B C 1
ATOM 2682 O O . PHE B 1 149 ? -0.909 -14.305 -24.234 1 88.88 149 PHE B O 1
ATOM 2689 N N . GLN B 1 150 ? 0.291 -12.492 -24.562 1 86.94 150 GLN B N 1
ATOM 2690 C CA . GLN B 1 150 ? 0.547 -12.828 -25.969 1 86.94 150 GLN B CA 1
ATOM 2691 C C . GLN B 1 150 ? 1.812 -13.672 -26.109 1 86.94 150 GLN B C 1
ATOM 2693 O O . GLN B 1 150 ? 2.074 -14.234 -27.172 1 86.94 150 GLN B O 1
ATOM 2698 N N . ARG B 1 151 ? 2.438 -13.859 -25.016 1 84.88 151 ARG B N 1
ATOM 2699 C CA . ARG B 1 151 ? 3.652 -14.672 -25.031 1 84.88 151 ARG B CA 1
ATOM 2700 C C . ARG B 1 151 ? 3.32 -16.156 -25.062 1 84.88 151 ARG B C 1
ATOM 2702 O O . ARG B 1 151 ? 2.32 -16.594 -24.484 1 84.88 151 ARG B O 1
ATOM 2709 N N . PRO B 1 152 ? 4.309 -16.766 -25.734 1 80 152 PRO B N 1
ATOM 2710 C CA . PRO B 1 152 ? 4.078 -18.219 -25.781 1 80 152 PRO B CA 1
ATOM 2711 C C . PRO B 1 152 ? 4.008 -18.844 -24.391 1 80 152 PRO B C 1
ATOM 2713 O O . PRO B 1 152 ? 4.809 -18.5 -23.516 1 80 152 PRO B O 1
ATOM 2716 N N . GLY B 1 153 ? 3.033 -19.594 -24.078 1 78.56 153 GLY B N 1
ATOM 2717 C CA . GLY B 1 153 ? 2.877 -20.281 -22.797 1 78.56 153 GLY B CA 1
ATOM 2718 C C . GLY B 1 153 ? 1.935 -19.578 -21.844 1 78.56 153 GLY B C 1
ATOM 2719 O O . GLY B 1 153 ? 1.44 -20.172 -20.891 1 78.56 153 GLY B O 1
ATOM 2720 N N . LEU B 1 154 ? 1.795 -18.297 -22.125 1 86.44 154 LEU B N 1
ATOM 2721 C CA . LEU B 1 154 ? 0.953 -17.547 -21.203 1 86.44 154 LEU B CA 1
ATOM 2722 C C . LEU B 1 154 ? -0.456 -17.391 -21.766 1 86.44 154 LEU B C 1
ATOM 2724 O O . LEU B 1 154 ? -1.39 -17.062 -21.031 1 86.44 154 LEU B O 1
ATOM 2728 N N . ALA B 1 155 ? -0.56 -17.641 -23.062 1 80.88 155 ALA B N 1
ATOM 2729 C CA . ALA B 1 155 ? -1.876 -17.547 -23.688 1 80.88 155 ALA B CA 1
ATOM 2730 C C . ALA B 1 155 ? -2.855 -18.531 -23.062 1 80.88 155 ALA B C 1
ATOM 2732 O O . ALA B 1 155 ? -4.039 -18.234 -22.906 1 80.88 155 ALA B O 1
ATOM 2733 N N . SER B 1 156 ? -2.365 -19.641 -22.688 1 83.44 156 SER B N 1
ATOM 2734 C CA . SER B 1 156 ? -3.205 -20.688 -22.125 1 83.44 156 SER B CA 1
ATOM 2735 C C . SER B 1 156 ? -3.66 -20.344 -20.703 1 83.44 156 SER B C 1
ATOM 2737 O O . SER B 1 156 ? -4.656 -20.891 -20.219 1 83.44 156 SER B O 1
ATOM 2739 N N . VAL B 1 157 ? -2.93 -19.469 -20.094 1 85.44 157 VAL B N 1
ATOM 2740 C CA . VAL B 1 157 ? -3.238 -19.109 -18.703 1 85.44 157 VAL B CA 1
ATOM 2741 C C . VAL B 1 157 ? -4.613 -18.453 -18.641 1 85.44 157 VAL B C 1
ATOM 2743 O O . VAL B 1 157 ? -5.398 -18.734 -17.734 1 85.44 157 VAL B O 1
ATOM 2746 N N . LEU B 1 158 ? -4.922 -17.641 -19.609 1 82.81 158 LEU B N 1
ATOM 2747 C CA . LEU B 1 158 ? -6.188 -16.922 -19.625 1 82.81 158 LEU B CA 1
ATOM 2748 C C . LEU B 1 158 ? -7.344 -17.844 -20 1 82.81 158 LEU B C 1
ATOM 2750 O O . LEU B 1 158 ? -8.5 -17.562 -19.672 1 82.81 158 LEU B O 1
ATOM 2754 N N . GLN B 1 159 ? -7.023 -18.891 -20.641 1 78 159 GLN B N 1
ATOM 2755 C CA . GLN B 1 159 ? -8.047 -19.812 -21.109 1 78 159 GLN B CA 1
ATOM 2756 C C . GLN B 1 159 ? -8.547 -20.703 -19.969 1 78 159 GLN B C 1
ATOM 2758 O O . GLN B 1 159 ? -9.68 -21.188 -20.016 1 78 159 GLN B O 1
ATOM 2763 N N . GLU B 1 160 ? -7.781 -20.984 -19.062 1 73 160 GLU B N 1
ATOM 2764 C CA . GLU B 1 160 ? -8.125 -21.891 -17.984 1 73 160 GLU B CA 1
ATOM 2765 C C . GLU B 1 160 ? -9.078 -21.234 -16.984 1 73 160 GLU B C 1
ATOM 2767 O O . GLU B 1 160 ? -9.727 -21.922 -16.203 1 73 160 GLU B O 1
ATOM 2772 N N . CYS B 1 161 ? -10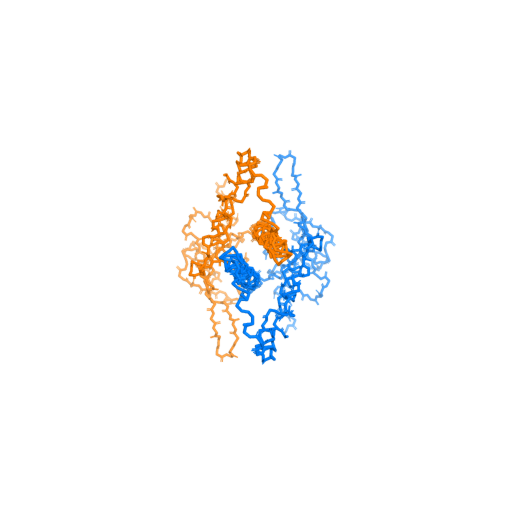.062 -20.562 -17.328 1 61.97 161 CYS B N 1
ATOM 2773 C CA . CYS B 1 161 ? -11.078 -19.922 -16.516 1 61.97 161 CYS B CA 1
ATOM 2774 C C . CYS B 1 161 ? -10.664 -19.875 -15.047 1 61.97 161 CYS B C 1
ATOM 2776 O O . CYS B 1 161 ? -10.641 -20.906 -14.375 1 61.97 161 CYS B O 1
ATOM 2778 N N . GLY B 1 162 ? -9.914 -19.031 -14.586 1 72.56 162 GLY B N 1
ATOM 2779 C CA . GLY B 1 162 ? -9.523 -19.031 -13.188 1 72.56 162 GLY B CA 1
ATOM 2780 C C . GLY B 1 162 ? -9.641 -17.672 -12.531 1 72.56 162 GLY B C 1
ATOM 2781 O O . GLY B 1 162 ? -10.008 -16.688 -13.188 1 72.56 162 GLY B O 1
ATOM 2782 N N . ASN B 1 163 ? -9.742 -17.734 -11.219 1 88 163 ASN B N 1
ATOM 2783 C CA . ASN B 1 163 ? -9.711 -16.484 -10.453 1 88 163 ASN B CA 1
ATOM 2784 C C . ASN B 1 163 ? -8.391 -15.75 -10.641 1 88 163 ASN B C 1
ATOM 2786 O O . ASN B 1 163 ? -7.434 -16.297 -11.188 1 88 163 ASN B O 1
ATOM 2790 N N . LEU B 1 164 ? -8.336 -14.531 -10.383 1 94 164 LEU B N 1
ATOM 2791 C CA . LEU B 1 164 ? -7.203 -13.648 -10.648 1 94 164 LEU B CA 1
ATOM 2792 C C . LEU B 1 164 ? -5.941 -14.164 -9.961 1 94 164 LEU B C 1
ATOM 2794 O O . LEU B 1 164 ? -4.891 -14.281 -10.594 1 94 164 LEU B O 1
ATOM 2798 N N . PRO B 1 165 ? -6.008 -14.625 -8.742 1 95.56 165 PRO B N 1
ATOM 2799 C CA . PRO B 1 165 ? -4.797 -15.102 -8.062 1 95.56 165 PRO B CA 1
ATOM 2800 C C . PRO B 1 165 ? -4.164 -16.297 -8.758 1 95.56 165 PRO B C 1
ATOM 2802 O O . PRO B 1 165 ? -2.938 -16.375 -8.867 1 95.56 165 PRO B O 1
ATOM 2805 N N . THR B 1 166 ? -4.961 -17.188 -9.258 1 94 166 THR B N 1
ATOM 2806 C CA . THR B 1 166 ? -4.434 -18.359 -9.938 1 94 166 THR B CA 1
ATOM 2807 C C . THR B 1 166 ? -3.805 -17.969 -11.273 1 94 166 THR B C 1
ATOM 2809 O O . THR B 1 166 ? -2.738 -18.484 -11.633 1 94 166 THR B O 1
ATOM 2812 N N . ILE B 1 167 ? -4.457 -17.109 -11.961 1 93.62 167 ILE B N 1
ATOM 2813 C CA . ILE B 1 167 ? -3.932 -16.625 -13.227 1 93.62 167 ILE B CA 1
ATOM 2814 C C . ILE B 1 167 ? -2.578 -15.953 -13.008 1 93.62 167 ILE B C 1
ATOM 2816 O O . ILE B 1 167 ? -1.617 -16.219 -13.734 1 93.62 167 ILE B O 1
ATOM 2820 N N . MET B 1 168 ? -2.488 -15.133 -12.008 1 95.5 168 MET B N 1
ATOM 2821 C CA . MET B 1 168 ? -1.262 -14.398 -11.711 1 95.5 168 MET B CA 1
ATOM 2822 C C . MET B 1 168 ? -0.156 -15.352 -11.258 1 95.5 168 MET B C 1
ATOM 2824 O O . MET B 1 168 ? 1.01 -15.164 -11.617 1 95.5 168 MET B O 1
ATOM 2828 N N . SER B 1 169 ? -0.512 -16.312 -10.5 1 95.06 169 SER B N 1
ATOM 2829 C CA . SER B 1 169 ? 0.455 -17.297 -10.039 1 95.06 169 SER B CA 1
ATOM 2830 C C . SER B 1 169 ? 1.021 -18.109 -11.203 1 95.06 169 SER B C 1
ATOM 2832 O O . SER B 1 169 ? 2.234 -18.312 -11.289 1 95.06 169 SER B O 1
ATOM 2834 N N . LYS B 1 170 ? 0.137 -18.531 -12.086 1 93.19 170 LYS B N 1
ATOM 2835 C CA . LYS B 1 170 ? 0.587 -19.266 -13.266 1 93.19 170 LYS B CA 1
ATOM 2836 C C . LYS B 1 170 ? 1.474 -18.391 -14.148 1 93.19 170 LYS B C 1
ATOM 2838 O O . LYS B 1 170 ? 2.443 -18.891 -14.734 1 93.19 170 LYS B O 1
ATOM 2843 N N . THR B 1 171 ? 1.105 -17.172 -14.258 1 93.06 171 THR B N 1
ATOM 2844 C CA . THR B 1 171 ? 1.906 -16.219 -15.023 1 93.06 171 THR B CA 1
ATOM 2845 C C . THR B 1 171 ? 3.311 -16.109 -14.438 1 93.06 171 THR B C 1
ATOM 2847 O O . THR B 1 171 ? 4.301 -16.141 -15.18 1 93.06 171 THR B O 1
ATOM 2850 N N . THR B 1 172 ? 3.416 -15.984 -13.125 1 94.25 172 THR B N 1
ATOM 2851 C CA . THR B 1 172 ? 4.703 -15.875 -12.445 1 94.25 172 THR B CA 1
ATOM 2852 C C . THR B 1 172 ? 5.551 -17.125 -12.68 1 94.25 172 THR B C 1
ATOM 2854 O O . THR B 1 172 ? 6.73 -17.016 -13.016 1 94.25 172 THR B O 1
ATOM 2857 N N . ILE B 1 173 ? 4.941 -18.25 -12.555 1 91.62 173 ILE B N 1
ATOM 2858 C CA . ILE B 1 173 ? 5.664 -19.5 -12.734 1 91.62 173 ILE B CA 1
ATOM 2859 C C . ILE B 1 173 ? 6.156 -19.609 -14.18 1 91.62 173 ILE B C 1
ATOM 2861 O O . ILE B 1 173 ? 7.309 -19.969 -14.422 1 91.62 173 ILE B O 1
ATOM 2865 N N . ALA B 1 174 ? 5.352 -19.281 -15.102 1 90.88 174 ALA B N 1
ATOM 2866 C CA . ALA B 1 174 ? 5.711 -19.359 -16.516 1 90.88 174 ALA B CA 1
ATOM 2867 C C . ALA B 1 174 ? 6.859 -18.406 -16.844 1 90.88 174 ALA B C 1
ATOM 2869 O O . ALA B 1 174 ? 7.832 -18.797 -17.484 1 90.88 174 ALA B O 1
ATOM 2870 N N . LEU B 1 175 ? 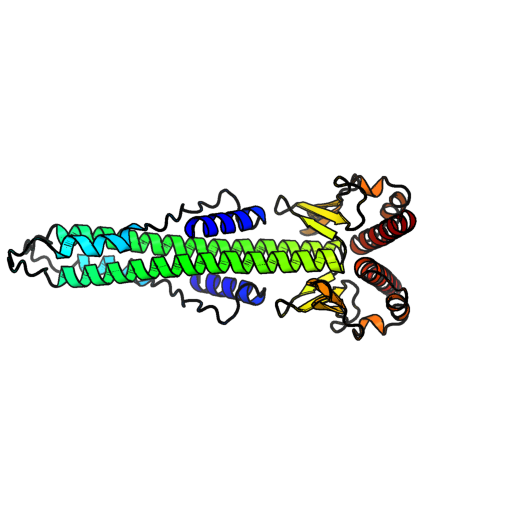6.758 -17.25 -16.344 1 91.19 175 LEU B N 1
ATOM 2871 C CA . LEU B 1 175 ? 7.773 -16.234 -16.641 1 91.19 175 LEU B CA 1
ATOM 2872 C C . LEU B 1 175 ? 9.086 -16.578 -15.93 1 91.19 175 LEU B C 1
ATOM 2874 O O . LEU B 1 175 ? 10.164 -16.391 -16.5 1 91.19 175 LEU B O 1
ATOM 2878 N N . SER B 1 176 ? 8.984 -16.984 -14.695 1 90.69 176 SER B N 1
ATOM 2879 C CA . SER B 1 176 ? 10.18 -17.312 -13.938 1 90.69 176 SER B CA 1
ATOM 2880 C C . SER B 1 176 ? 10.93 -18.484 -14.57 1 90.69 176 SER B C 1
ATOM 2882 O O . SER B 1 176 ? 12.156 -18.547 -14.523 1 90.69 176 SER B O 1
ATOM 2884 N N . THR B 1 177 ? 10.18 -19.391 -15.07 1 86.38 177 THR B N 1
ATOM 2885 C CA . THR B 1 177 ? 10.773 -20.547 -15.734 1 86.38 177 THR B CA 1
ATOM 2886 C C . THR B 1 177 ? 11.477 -20.125 -17.016 1 86.38 177 THR B C 1
ATOM 2888 O O . THR B 1 177 ? 12.555 -20.625 -17.344 1 86.38 177 THR B O 1
ATOM 2891 N N . GLU B 1 178 ? 10.922 -19.25 -17.766 1 82.88 178 GLU B N 1
ATOM 2892 C CA . GLU B 1 178 ? 11.531 -18.719 -18.984 1 82.88 178 GLU B CA 1
ATOM 2893 C C . GLU B 1 178 ? 12.797 -17.922 -18.672 1 82.88 178 GLU B C 1
ATOM 2895 O O . GLU B 1 178 ? 13.773 -17.984 -19.406 1 82.88 178 GLU B O 1
ATOM 2900 N N . ASP B 1 179 ? 12.703 -17.266 -17.547 1 75.81 179 ASP B N 1
ATOM 2901 C CA . ASP B 1 179 ? 13.836 -16.438 -17.141 1 75.81 179 ASP B CA 1
ATOM 2902 C C . ASP B 1 179 ? 15.039 -17.281 -16.766 1 75.81 179 ASP B C 1
ATOM 2904 O O . ASP B 1 179 ? 16.188 -16.906 -17 1 75.81 179 ASP B O 1
ATOM 2908 N N . THR B 1 180 ? 14.797 -18.344 -16.078 1 69.94 180 THR B N 1
ATOM 2909 C CA . THR B 1 180 ? 15.867 -19.234 -15.664 1 69.94 180 THR B CA 1
ATOM 2910 C C . THR B 1 180 ? 16.469 -19.953 -16.859 1 69.94 180 THR B C 1
ATOM 2912 O O . THR B 1 180 ? 17.656 -20.266 -16.875 1 69.94 180 THR B O 1
ATOM 2915 N N . ILE B 1 181 ? 15.695 -20.203 -17.844 1 61.5 181 ILE B N 1
ATOM 2916 C CA . ILE B 1 181 ? 16.219 -20.891 -19.016 1 61.5 181 ILE B CA 1
ATOM 2917 C C . ILE B 1 181 ? 17.078 -19.922 -19.828 1 61.5 181 ILE B C 1
ATOM 2919 O O . ILE B 1 181 ? 18.031 -20.344 -20.484 1 61.5 181 ILE B O 1
ATOM 2923 N N . MET B 1 182 ? 16.734 -18.734 -19.828 1 52.62 182 MET B N 1
ATOM 2924 C CA . MET B 1 182 ? 17.5 -17.781 -20.641 1 52.62 182 MET B CA 1
ATOM 2925 C C . MET B 1 182 ? 18.828 -17.438 -19.953 1 52.62 182 MET B C 1
ATOM 2927 O O . MET B 1 182 ? 19.703 -16.844 -20.578 1 52.62 182 MET B O 1
ATOM 2931 N N . LEU B 1 183 ? 18.906 -17.625 -18.672 1 45.53 183 LEU B N 1
ATOM 2932 C CA . LEU B 1 183 ? 20.234 -17.406 -18.125 1 45.53 183 LEU B CA 1
ATOM 2933 C C . LEU B 1 183 ? 21.094 -18.672 -18.266 1 45.53 183 LEU B C 1
ATOM 2935 O O . LEU B 1 183 ? 22.297 -18.578 -18.484 1 45.53 183 LEU B O 1
#

pLDDT: mean 71.93, std 22.5, range [32.28, 97.62]